Protein AF-A0A449ADE4-F1 (afdb_monomer)

Mean predicted aligned error: 15.27 Å

Sequence (296 aa):
MFRINEKELDLNNLWSNEKKHFRIWIILFIIFWSLITILAIVPSLHILANKTQWTEIYKEYEKGLPNPPTGTNYDRVWITSVFLSMLITALLPALTISFTLSSVKKSYKKNNFIHLSSGALFFSKFHGVLSLIGLILLLTTQSFTLNSEFNVVDLVVRICVLVLSTFQLLFIARNVTSIKRFFVLEKLRKDSAVFLEQINKNMQDGNFNNNPFGMMNQEVFKNKEQNSNQDYNDATKETKPTQKTQKDLAIEKILELPKEQLNRMAEKLNIFGFEQMTKEELANLIYNHTKKQEDQ

Organism: NCBI:txid29553

Secondary structure (DSSP, 8-state):
--S--GGGS-SS-GGGGIIIIIHHHHHHHHHHHHHHHHHHHHHHHHHHHTHHHHHHHHHHHHHTSSSPPTT--HHHHHHHHHHHHHHHHHHHHHHHHHHHHHHHHHHHHTT-GGGS-HHHHHHHHHHHHHHHHHHHHHHH-------SHHHHHHHHHHHHHHHHHHHIIIIIIHHHHHHHHHHHHHHHHHHHHHHHHHHHHHHHTT-GGG-TTTTTSTTTSTT----------------------HHHHHHHHHHTS-HHHHHHHHHHTT-TTGGGS-HHHHHHHHHHHHHTTT--

pLDDT: mean 80.71, std 19.67, range [25.14, 97.81]

Structure (mmCIF, N/CA/C/O backbone):
data_AF-A0A449ADE4-F1
#
_entry.id   AF-A0A449ADE4-F1
#
loop_
_atom_site.group_PDB
_atom_site.id
_atom_site.type_symbol
_atom_site.label_atom_id
_atom_site.label_alt_id
_atom_site.label_comp_id
_atom_site.label_asym_id
_atom_site.label_entity_id
_atom_site.label_seq_id
_atom_site.pdbx_PDB_ins_code
_atom_site.Cartn_x
_atom_site.Cartn_y
_atom_site.Cartn_z
_atom_site.occupancy
_atom_site.B_iso_or_equiv
_atom_site.auth_seq_id
_atom_site.auth_comp_id
_atom_site.auth_asym_id
_atom_site.auth_atom_id
_atom_site.pdbx_PDB_model_num
ATOM 1 N N . MET A 1 1 ? -12.775 -18.217 4.359 1.00 56.84 1 MET A N 1
ATOM 2 C CA . MET A 1 1 ? -11.535 -18.956 4.674 1.00 56.84 1 MET A CA 1
ATOM 3 C C . MET A 1 1 ? -10.347 -18.048 5.026 1.00 56.84 1 MET A C 1
ATOM 5 O O . MET A 1 1 ? -9.663 -18.378 5.974 1.00 56.84 1 MET A O 1
ATOM 9 N N . PHE A 1 2 ? -10.132 -16.882 4.387 1.00 72.12 2 PHE A N 1
ATOM 10 C CA . PHE A 1 2 ? -8.998 -15.974 4.705 1.00 72.12 2 PHE A CA 1
ATOM 11 C C . PHE A 1 2 ? -9.407 -14.613 5.301 1.00 72.12 2 PHE A C 1
ATOM 13 O O . PHE A 1 2 ? -8.972 -13.553 4.846 1.00 72.12 2 PHE A O 1
ATOM 20 N N . ARG A 1 3 ? -10.302 -14.615 6.290 1.00 83.25 3 ARG A N 1
ATOM 21 C CA . ARG A 1 3 ? -10.656 -13.407 7.048 1.00 83.25 3 ARG A CA 1
ATOM 22 C C . ARG A 1 3 ? -10.636 -13.717 8.530 1.00 83.25 3 ARG A C 1
ATOM 24 O O . ARG A 1 3 ? -10.974 -14.833 8.913 1.00 83.25 3 ARG A O 1
ATOM 31 N N . ILE A 1 4 ? -10.282 -12.722 9.333 1.00 87.81 4 ILE A N 1
ATOM 32 C CA . ILE A 1 4 ? -10.483 -12.775 10.781 1.00 87.81 4 ILE A CA 1
ATOM 33 C C . ILE A 1 4 ? -11.973 -13.029 11.045 1.00 87.81 4 ILE A C 1
ATOM 35 O O . ILE A 1 4 ? -12.824 -12.285 10.553 1.00 87.81 4 ILE A O 1
ATOM 39 N N . ASN A 1 5 ? -12.275 -14.104 11.772 1.00 86.06 5 ASN A N 1
ATOM 40 C CA . ASN A 1 5 ? -13.634 -14.447 12.161 1.00 86.06 5 ASN A CA 1
ATOM 41 C C . ASN A 1 5 ? -14.032 -13.612 13.381 1.00 86.06 5 ASN A C 1
ATOM 43 O O . ASN A 1 5 ? -13.547 -13.853 14.481 1.00 86.06 5 ASN A O 1
ATOM 47 N N . GLU A 1 6 ? -14.911 -12.630 13.185 1.00 85.19 6 GLU A N 1
ATOM 48 C CA . GLU A 1 6 ? -15.355 -11.723 14.253 1.00 85.19 6 GLU A CA 1
ATOM 49 C C . GLU A 1 6 ? -16.025 -12.461 15.418 1.00 85.19 6 GLU A C 1
ATOM 51 O O . GLU A 1 6 ? -15.908 -12.027 16.558 1.00 85.19 6 GLU A O 1
ATOM 56 N N . LYS A 1 7 ? -16.662 -13.609 15.150 1.00 85.69 7 LYS A N 1
ATOM 57 C CA . LYS A 1 7 ? -17.334 -14.423 16.175 1.00 85.69 7 LYS A CA 1
ATOM 58 C C . LYS A 1 7 ? -16.369 -15.089 17.158 1.00 85.69 7 LYS A C 1
ATOM 60 O O . LYS A 1 7 ? -16.796 -15.521 18.218 1.00 85.69 7 LYS A O 1
ATOM 65 N N . GLU A 1 8 ? -15.095 -15.203 16.795 1.00 86.81 8 GLU A N 1
ATOM 66 C CA . GLU A 1 8 ? -14.058 -15.807 17.639 1.00 86.81 8 GLU A CA 1
ATOM 67 C C . GLU A 1 8 ? -13.305 -14.769 18.483 1.00 86.81 8 GLU A C 1
ATOM 69 O O . GLU A 1 8 ? -12.419 -15.143 19.250 1.00 86.81 8 GLU A O 1
ATOM 74 N N . LEU A 1 9 ? -13.621 -13.477 18.334 1.00 90.25 9 LEU A N 1
ATOM 75 C CA . LEU A 1 9 ? -12.922 -12.401 19.026 1.00 90.25 9 LEU A CA 1
ATOM 76 C C . LEU A 1 9 ? -13.568 -12.090 20.375 1.00 90.25 9 LEU A C 1
ATOM 78 O O . LEU A 1 9 ? -14.774 -11.866 20.464 1.00 90.25 9 LEU A O 1
ATOM 82 N N . ASP A 1 10 ? -12.740 -11.949 21.408 1.00 88.69 10 ASP A N 1
ATOM 83 C CA . ASP A 1 10 ? -13.154 -11.264 22.633 1.00 88.69 10 ASP A CA 1
ATOM 84 C C . ASP A 1 10 ? -13.246 -9.753 22.364 1.00 88.69 10 ASP A C 1
ATOM 86 O O . ASP A 1 10 ? -12.232 -9.053 22.293 1.00 88.69 10 ASP A O 1
ATOM 90 N N . LEU A 1 11 ? -14.471 -9.254 22.186 1.00 85.12 11 LEU A N 1
ATOM 91 C CA . LEU A 1 11 ? -14.754 -7.843 21.908 1.00 85.12 11 LEU A CA 1
ATOM 92 C C . LEU A 1 11 ? -14.623 -6.937 23.142 1.00 85.12 11 LEU A C 1
ATOM 94 O O . LEU A 1 11 ? -14.523 -5.718 22.990 1.00 85.12 11 LEU A O 1
ATOM 98 N N . ASN A 1 12 ? -14.620 -7.505 24.352 1.00 83.69 12 ASN A N 1
ATOM 99 C CA . ASN A 1 12 ? -14.445 -6.744 25.590 1.00 83.69 12 ASN A CA 1
ATOM 100 C C . ASN A 1 12 ? -12.967 -6.463 25.866 1.00 83.69 12 ASN A C 1
ATOM 102 O O . ASN A 1 12 ? -12.630 -5.425 26.438 1.00 83.69 12 ASN A O 1
ATOM 106 N N . ASN A 1 13 ? -12.089 -7.360 25.417 1.00 88.50 13 ASN A N 1
ATOM 107 C CA . ASN A 1 13 ? -10.648 -7.185 25.476 1.00 88.50 13 ASN A CA 1
ATOM 108 C C . ASN A 1 13 ? -9.999 -7.532 24.132 1.00 88.50 13 ASN A C 1
ATOM 110 O O . ASN A 1 13 ? -9.403 -8.601 23.963 1.00 88.50 13 ASN A O 1
ATOM 114 N N . LEU A 1 14 ? -10.049 -6.592 23.181 1.00 92.50 14 LEU A N 1
ATOM 115 C CA . LEU A 1 14 ? -9.504 -6.813 21.839 1.00 92.50 14 LEU A CA 1
ATOM 116 C C . LEU A 1 14 ? -8.012 -7.169 21.843 1.00 92.50 14 LEU A C 1
ATOM 118 O O . LEU A 1 14 ? -7.576 -7.944 20.992 1.00 92.50 14 LEU A O 1
ATOM 122 N N . TRP A 1 15 ? -7.227 -6.648 22.791 1.00 95.06 15 TRP A N 1
ATOM 123 C CA . TRP A 1 15 ? -5.791 -6.930 22.862 1.00 95.06 15 TRP A CA 1
ATOM 124 C C . TRP A 1 15 ? -5.482 -8.401 23.166 1.00 95.06 15 TRP A C 1
ATOM 126 O O . TRP A 1 15 ? -4.488 -8.929 22.668 1.00 95.06 15 TRP A O 1
ATOM 136 N N . SER A 1 16 ? -6.348 -9.096 23.908 1.00 94.69 16 SER A N 1
ATOM 137 C CA . SER A 1 16 ? -6.175 -10.528 24.197 1.00 94.69 16 SER A CA 1
ATOM 138 C C . SER A 1 16 ? -6.107 -11.389 22.923 1.00 94.69 16 SER A C 1
ATOM 140 O O . SER A 1 16 ? -5.383 -12.385 22.875 1.00 94.69 16 SER A O 1
ATOM 142 N N . ASN A 1 17 ? -6.774 -10.947 21.850 1.00 94.62 17 ASN A N 1
ATOM 143 C CA . ASN A 1 17 ? -6.812 -11.628 20.555 1.00 94.62 17 ASN A CA 1
ATOM 144 C C . ASN A 1 17 ? -5.527 -11.443 19.726 1.00 94.62 17 ASN A C 1
ATOM 146 O O . ASN A 1 17 ? -5.385 -12.071 18.672 1.00 94.62 17 ASN A O 1
ATOM 150 N N . GLU A 1 18 ? -4.582 -10.601 20.167 1.00 94.62 18 GLU A N 1
ATOM 151 C CA . GLU A 1 18 ? -3.391 -10.221 19.399 1.00 94.62 18 GLU A CA 1
ATOM 152 C C . GLU A 1 18 ? -2.602 -1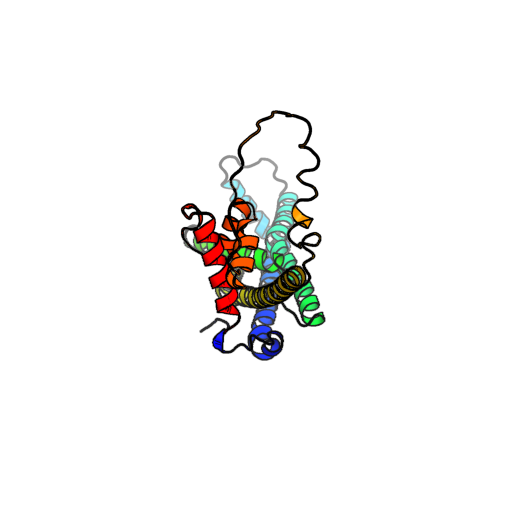1.436 18.907 1.00 94.62 18 GLU A C 1
ATOM 1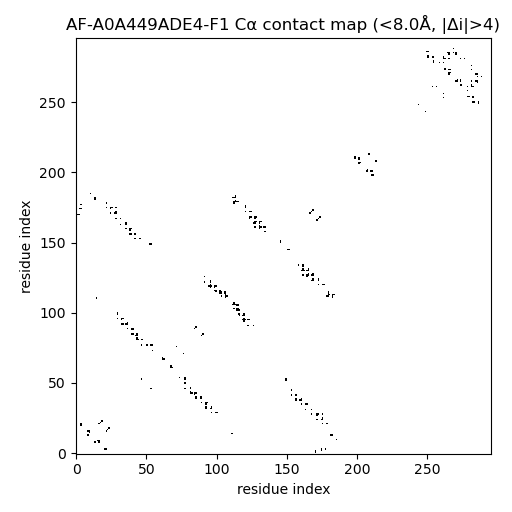54 O O . GLU A 1 18 ? -2.433 -11.610 17.699 1.00 94.62 18 GLU A O 1
ATOM 159 N N . LYS A 1 19 ? -2.176 -12.306 19.830 1.00 93.06 19 LYS A N 1
ATOM 160 C CA . LYS A 1 19 ? -1.312 -13.459 19.529 1.00 93.06 19 LYS A CA 1
ATOM 161 C C . LYS A 1 19 ? -1.962 -14.444 18.565 1.00 93.06 19 LYS A C 1
ATOM 163 O O . LYS A 1 19 ? -1.300 -14.935 17.655 1.00 93.06 19 LYS A O 1
ATOM 168 N N . LYS A 1 20 ? -3.241 -14.744 18.799 1.00 92.00 20 LYS A N 1
ATOM 169 C CA . LYS A 1 20 ? -3.961 -15.828 18.124 1.00 92.00 20 LYS A CA 1
ATOM 170 C C . LYS A 1 20 ? -4.526 -15.396 16.774 1.00 92.00 20 LYS A C 1
ATOM 172 O O . LYS A 1 20 ? -4.467 -16.167 15.823 1.00 92.00 20 LYS A O 1
ATOM 177 N N . HIS A 1 21 ? -5.041 -14.170 16.674 1.00 93.25 21 HIS A N 1
ATOM 178 C CA . HIS A 1 21 ? -5.803 -13.735 15.503 1.00 93.25 21 HIS A CA 1
ATOM 179 C C . HIS A 1 21 ? -5.146 -12.598 14.718 1.00 93.25 21 HIS A C 1
ATOM 181 O O . HIS A 1 21 ? -5.346 -12.527 13.507 1.00 93.25 21 HIS A O 1
ATOM 187 N N . PHE A 1 22 ? -4.371 -11.707 15.348 1.00 95.62 22 PHE A N 1
ATOM 188 C CA . PHE A 1 22 ? -3.905 -10.472 14.691 1.00 95.62 22 PHE A CA 1
ATOM 189 C C . PHE A 1 22 ? -2.441 -10.518 14.249 1.00 95.62 22 PHE A C 1
ATOM 191 O O . PHE A 1 22 ? -2.112 -10.047 13.158 1.00 95.62 22 PHE A O 1
ATOM 198 N N . ARG A 1 23 ? -1.563 -11.115 15.060 1.00 96.00 23 ARG A N 1
ATOM 199 C CA . ARG A 1 23 ? -0.107 -11.114 14.868 1.00 96.00 23 ARG A CA 1
ATOM 200 C C . ARG A 1 23 ? 0.317 -11.620 13.500 1.00 96.00 23 ARG A C 1
ATOM 202 O O . ARG A 1 23 ? 1.141 -10.987 12.845 1.00 96.00 23 ARG A O 1
ATOM 209 N N . ILE A 1 24 ? -0.262 -12.740 13.070 1.00 96.00 24 ILE A N 1
ATOM 210 C CA . ILE A 1 24 ? 0.090 -13.376 11.800 1.00 96.00 24 ILE A CA 1
ATOM 211 C C . ILE A 1 24 ? -0.120 -12.421 10.623 1.00 96.00 24 ILE A C 1
ATOM 213 O O . ILE A 1 24 ? 0.763 -12.282 9.786 1.00 96.00 24 ILE A O 1
ATOM 217 N N . TRP A 1 25 ? -1.226 -11.674 10.604 1.00 96.88 25 TRP A N 1
ATOM 218 C CA . TRP A 1 25 ? -1.517 -10.727 9.530 1.00 96.88 25 TRP A CA 1
ATOM 219 C C . TRP A 1 25 ? -0.563 -9.538 9.530 1.00 96.88 25 TRP A C 1
ATOM 221 O O . TRP A 1 25 ? -0.162 -9.086 8.463 1.00 96.88 25 TRP A O 1
ATOM 231 N N . ILE A 1 26 ? -0.166 -9.051 10.707 1.00 97.25 26 ILE A N 1
ATOM 232 C CA . ILE A 1 26 ? 0.796 -7.948 10.830 1.00 97.25 26 ILE A CA 1
ATOM 233 C C . ILE A 1 26 ? 2.190 -8.395 10.373 1.00 97.25 26 ILE A C 1
ATOM 235 O O . ILE A 1 26 ? 2.850 -7.670 9.630 1.00 97.25 26 ILE A O 1
ATOM 239 N N . ILE A 1 27 ? 2.626 -9.591 10.776 1.00 97.25 27 ILE A N 1
ATOM 240 C CA . ILE A 1 27 ? 3.915 -10.159 10.360 1.00 97.25 27 ILE A CA 1
ATOM 241 C C . ILE A 1 27 ? 3.927 -10.397 8.850 1.00 97.25 27 ILE A C 1
ATOM 243 O O . ILE A 1 27 ? 4.851 -9.947 8.178 1.00 97.25 27 ILE A O 1
ATOM 247 N N . LEU A 1 28 ? 2.886 -11.034 8.303 1.00 97.06 28 LEU A N 1
ATOM 248 C CA . LEU A 1 28 ? 2.758 -11.245 6.860 1.00 97.06 28 LEU A CA 1
ATOM 249 C C . LEU A 1 28 ? 2.766 -9.919 6.101 1.00 97.06 28 LEU A C 1
ATOM 251 O O . LEU A 1 28 ? 3.437 -9.808 5.081 1.00 97.06 28 LEU A O 1
ATOM 255 N N . PHE A 1 29 ? 2.099 -8.887 6.621 1.00 97.31 29 PHE A N 1
ATOM 256 C CA . PHE A 1 29 ? 2.115 -7.565 6.004 1.00 97.31 29 PHE A CA 1
ATOM 257 C C . PHE A 1 29 ? 3.532 -6.996 5.903 1.00 97.31 29 PHE A C 1
ATOM 259 O O . PHE A 1 29 ? 3.904 -6.512 4.837 1.00 97.31 29 PHE A O 1
ATOM 266 N N . ILE A 1 30 ? 4.336 -7.108 6.966 1.00 97.81 30 ILE A N 1
ATOM 267 C CA . ILE A 1 30 ? 5.739 -6.673 6.960 1.00 97.81 30 ILE A CA 1
ATOM 268 C C . ILE A 1 30 ? 6.565 -7.519 5.983 1.00 97.81 30 ILE A C 1
ATOM 270 O O . ILE A 1 30 ? 7.260 -6.950 5.150 1.00 97.81 30 ILE A O 1
ATOM 274 N N . ILE A 1 31 ? 6.462 -8.851 6.038 1.00 97.25 31 ILE A N 1
ATOM 275 C CA . ILE A 1 31 ? 7.236 -9.765 5.179 1.00 97.25 31 ILE A CA 1
ATOM 276 C C . ILE A 1 31 ? 6.962 -9.497 3.696 1.00 97.25 31 ILE A C 1
ATOM 278 O O . ILE A 1 31 ? 7.900 -9.351 2.915 1.00 97.25 31 ILE A O 1
ATOM 282 N N . PHE A 1 32 ? 5.691 -9.392 3.306 1.00 96.81 32 PHE A N 1
ATOM 283 C CA . PHE A 1 32 ? 5.324 -9.146 1.912 1.00 96.81 32 PHE A CA 1
ATOM 284 C C . PHE A 1 32 ? 5.796 -7.772 1.439 1.00 96.81 32 PHE A C 1
ATOM 286 O O . PHE A 1 32 ? 6.331 -7.669 0.339 1.00 96.81 32 PHE A O 1
ATOM 293 N N . TRP A 1 33 ? 5.675 -6.724 2.262 1.00 96.62 33 TRP A N 1
ATOM 294 C CA . TRP A 1 33 ? 6.205 -5.407 1.899 1.00 96.62 33 TRP A CA 1
ATOM 295 C C . TRP A 1 33 ? 7.731 -5.384 1.813 1.00 96.62 33 TRP A C 1
ATOM 297 O O . TRP A 1 33 ? 8.261 -4.723 0.921 1.00 96.62 33 TRP A O 1
ATOM 307 N N . SER A 1 34 ? 8.441 -6.130 2.664 1.00 96.44 34 SER A N 1
ATOM 308 C CA . SER A 1 34 ? 9.894 -6.305 2.540 1.00 96.44 34 SER A CA 1
ATOM 309 C C . SER A 1 34 ? 10.253 -6.961 1.212 1.00 96.44 34 SER A C 1
ATOM 311 O O . SER A 1 34 ? 11.109 -6.455 0.493 1.00 96.44 34 SER A O 1
ATOM 313 N N . LEU A 1 35 ? 9.566 -8.050 0.855 1.00 96.69 35 LEU A N 1
ATOM 314 C CA . LEU A 1 35 ? 9.812 -8.775 -0.390 1.00 96.69 35 LEU A CA 1
ATOM 315 C C . LEU A 1 35 ? 9.513 -7.911 -1.622 1.00 96.69 35 LEU A C 1
ATOM 317 O O . LEU A 1 35 ? 10.340 -7.836 -2.525 1.00 96.69 35 LEU A O 1
ATOM 321 N N . ILE A 1 36 ? 8.376 -7.206 -1.629 1.00 96.19 36 ILE A N 1
ATOM 322 C CA . ILE A 1 36 ? 8.014 -6.258 -2.693 1.00 96.19 36 ILE A CA 1
ATOM 323 C C . ILE A 1 36 ? 9.078 -5.164 -2.817 1.00 96.19 36 ILE A C 1
ATOM 325 O O . ILE A 1 36 ? 9.485 -4.841 -3.926 1.00 96.19 36 ILE A O 1
ATOM 329 N N . THR A 1 37 ? 9.565 -4.620 -1.698 1.00 95.12 37 THR A N 1
ATOM 330 C CA . THR A 1 37 ? 10.601 -3.574 -1.708 1.00 95.12 37 THR A CA 1
ATOM 331 C C . THR A 1 37 ? 11.912 -4.089 -2.300 1.00 95.12 37 THR A C 1
ATOM 333 O O . THR A 1 37 ? 12.502 -3.416 -3.139 1.00 95.12 37 THR A O 1
ATOM 336 N N . ILE A 1 38 ? 12.351 -5.289 -1.907 1.00 95.12 38 ILE A N 1
ATOM 337 C CA . ILE A 1 38 ? 13.570 -5.913 -2.444 1.00 95.12 38 ILE A CA 1
ATOM 338 C C . ILE A 1 38 ? 13.430 -6.129 -3.953 1.00 95.12 38 ILE A C 1
ATOM 340 O O . ILE A 1 38 ? 14.298 -5.711 -4.714 1.00 95.12 38 ILE A O 1
ATOM 344 N N . LEU A 1 39 ? 12.319 -6.723 -4.395 1.00 95.19 39 LEU A N 1
ATOM 345 C CA . LEU A 1 39 ? 12.070 -6.979 -5.814 1.00 95.19 39 LEU A CA 1
ATOM 346 C C . LEU A 1 39 ? 11.945 -5.687 -6.628 1.00 95.19 39 LEU A C 1
ATOM 348 O O . LEU A 1 39 ? 12.431 -5.633 -7.750 1.00 95.19 39 LEU A O 1
ATOM 352 N N . ALA A 1 40 ? 11.361 -4.629 -6.066 1.00 92.56 40 ALA A N 1
ATOM 353 C CA . ALA A 1 40 ? 11.220 -3.342 -6.743 1.00 92.56 40 ALA A CA 1
ATOM 354 C C . ALA A 1 40 ? 12.565 -2.655 -7.046 1.00 92.56 40 ALA A C 1
ATOM 356 O O . ALA A 1 40 ? 12.630 -1.822 -7.950 1.00 92.56 40 ALA A O 1
ATOM 357 N N . ILE A 1 41 ? 13.631 -2.996 -6.314 1.00 93.88 41 ILE A N 1
ATOM 358 C CA . ILE A 1 41 ? 14.984 -2.461 -6.530 1.00 93.88 41 ILE A CA 1
ATOM 359 C C . ILE A 1 41 ? 15.712 -3.208 -7.662 1.00 93.88 41 ILE A C 1
ATOM 361 O O . ILE A 1 41 ? 16.575 -2.625 -8.322 1.00 93.88 41 ILE A O 1
ATOM 365 N N . VAL A 1 42 ? 15.355 -4.471 -7.923 1.00 94.12 42 VAL A N 1
ATOM 366 C CA . VAL A 1 42 ? 16.046 -5.334 -8.898 1.00 94.12 42 VAL A CA 1
ATOM 367 C C . VAL A 1 42 ? 16.105 -4.727 -10.309 1.00 94.12 42 VAL A C 1
ATOM 369 O O . VAL A 1 42 ? 17.208 -4.708 -10.852 1.00 94.12 42 VAL A O 1
ATOM 372 N N . PRO A 1 43 ? 15.027 -4.164 -10.899 1.00 91.06 43 PRO A N 1
ATOM 373 C CA . PRO A 1 43 ? 15.087 -3.541 -12.227 1.00 91.06 43 PRO A CA 1
ATOM 374 C C . PRO A 1 43 ? 16.133 -2.430 -12.320 1.00 91.06 43 PRO A C 1
ATOM 376 O O . PRO A 1 43 ? 16.920 -2.372 -13.261 1.00 91.06 43 PRO A O 1
ATOM 379 N N . SER A 1 44 ? 16.203 -1.577 -11.298 1.00 92.75 44 SER A N 1
ATOM 380 C CA . SER A 1 44 ? 17.153 -0.466 -11.258 1.00 92.75 44 SER A CA 1
ATOM 381 C C . SER A 1 44 ? 18.595 -0.959 -11.150 1.00 92.75 44 SER A C 1
ATOM 383 O O . SER A 1 44 ? 19.469 -0.438 -11.840 1.00 92.75 44 SER A O 1
ATOM 385 N N . LEU A 1 45 ? 18.849 -1.994 -10.337 1.00 94.31 45 LEU A N 1
ATOM 386 C CA . LEU A 1 45 ? 20.166 -2.638 -10.266 1.00 94.31 45 LEU A CA 1
ATOM 387 C C . LEU A 1 45 ? 20.528 -3.344 -11.575 1.00 94.31 45 LEU A C 1
ATOM 389 O O . LEU A 1 45 ? 21.685 -3.315 -11.983 1.00 94.31 45 LEU A O 1
ATOM 393 N N . HIS A 1 46 ? 19.549 -3.941 -12.249 1.00 92.50 46 HIS A N 1
ATOM 394 C CA . HIS A 1 46 ? 19.744 -4.619 -13.523 1.00 92.50 46 HIS A CA 1
ATOM 395 C C . HIS A 1 46 ? 20.125 -3.637 -14.644 1.00 92.50 46 HIS A C 1
ATOM 397 O O . HIS A 1 46 ? 21.084 -3.893 -15.374 1.00 92.50 46 HIS A O 1
ATOM 403 N N . ILE A 1 47 ? 19.456 -2.478 -14.730 1.00 92.50 47 ILE A N 1
ATOM 404 C CA . ILE A 1 47 ? 19.819 -1.380 -15.648 1.00 92.50 47 ILE A CA 1
ATOM 405 C C . ILE A 1 47 ? 21.207 -0.818 -15.306 1.00 92.50 47 ILE A C 1
ATOM 407 O O . ILE A 1 47 ? 21.997 -0.515 -16.203 1.00 92.50 47 ILE A O 1
ATOM 411 N N . LEU A 1 48 ? 21.515 -0.675 -14.013 1.00 94.12 48 LEU A N 1
ATOM 412 C CA . LEU A 1 48 ? 22.808 -0.174 -13.546 1.00 94.12 48 LEU A CA 1
ATOM 413 C C . LEU A 1 48 ? 23.956 -1.126 -13.924 1.00 94.12 48 LEU A C 1
ATOM 415 O O . LEU A 1 48 ? 24.995 -0.670 -14.395 1.00 94.12 48 LEU A O 1
ATOM 419 N N . ALA A 1 49 ? 23.768 -2.436 -13.747 1.00 94.31 49 ALA A N 1
ATOM 420 C CA . ALA A 1 49 ? 24.782 -3.451 -14.030 1.00 94.31 49 ALA A CA 1
ATOM 421 C C . ALA A 1 49 ? 25.024 -3.660 -15.534 1.00 94.31 49 ALA A C 1
ATOM 423 O O . ALA A 1 49 ? 26.146 -3.943 -15.943 1.00 94.31 49 ALA A O 1
ATOM 424 N N . ASN A 1 50 ? 23.994 -3.484 -16.366 1.00 93.44 50 ASN A N 1
ATOM 425 C CA . ASN A 1 50 ? 24.031 -3.804 -17.796 1.00 93.44 50 ASN A CA 1
ATOM 426 C C . ASN A 1 50 ? 23.883 -2.554 -18.678 1.00 93.44 50 ASN A C 1
ATOM 428 O O . ASN A 1 50 ? 23.104 -2.529 -19.635 1.00 93.44 50 ASN A O 1
ATOM 432 N N . LYS A 1 51 ? 24.652 -1.502 -18.368 1.00 94.00 51 LYS A N 1
ATOM 433 C CA . LYS A 1 51 ? 24.610 -0.205 -19.066 1.00 94.00 51 LYS A CA 1
ATOM 434 C C . LYS A 1 51 ? 24.657 -0.329 -20.593 1.00 94.00 51 LYS A C 1
ATOM 436 O O . LYS A 1 51 ? 23.864 0.319 -21.276 1.00 94.00 51 LYS A O 1
ATOM 441 N N . THR A 1 52 ? 25.584 -1.125 -21.130 1.00 93.00 52 THR A N 1
ATOM 442 C CA . THR A 1 52 ? 25.795 -1.258 -22.583 1.00 93.00 52 THR A CA 1
ATOM 443 C C . THR A 1 52 ? 24.564 -1.835 -23.274 1.00 93.00 52 THR A C 1
ATOM 445 O O . THR A 1 52 ? 24.032 -1.202 -24.181 1.00 93.00 52 THR A O 1
ATOM 448 N N . GLN A 1 53 ? 24.056 -2.969 -22.780 1.00 91.00 53 GLN A N 1
ATOM 449 C CA . GLN A 1 53 ? 22.865 -3.629 -23.323 1.00 91.00 53 GLN A CA 1
ATOM 450 C C . GLN A 1 53 ? 21.634 -2.721 -23.235 1.00 91.00 53 GLN A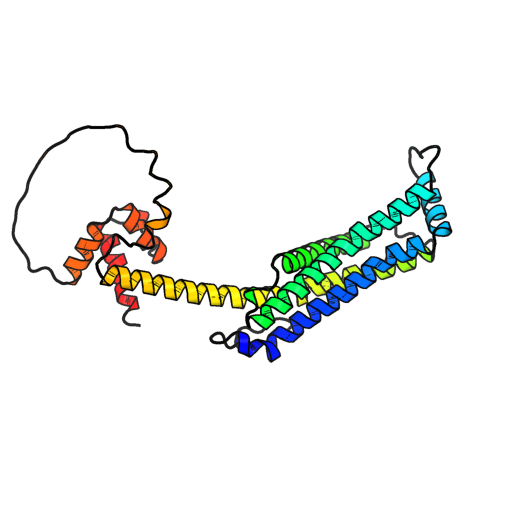 C 1
ATOM 452 O O . GLN A 1 53 ? 20.913 -2.551 -24.214 1.00 91.00 53 GLN A O 1
ATOM 457 N N . TRP A 1 54 ? 21.425 -2.072 -22.084 1.00 92.12 54 TRP A N 1
ATOM 458 C CA . TRP A 1 54 ? 20.324 -1.123 -21.922 1.00 92.12 54 TRP A CA 1
ATOM 459 C C . TRP A 1 54 ? 20.423 0.042 -22.918 1.00 92.12 54 TRP A C 1
ATOM 461 O O . TRP A 1 54 ? 19.427 0.438 -23.519 1.00 92.12 54 TRP A O 1
ATOM 471 N N . THR A 1 55 ? 21.632 0.570 -23.134 1.00 92.69 55 THR A N 1
ATOM 472 C CA . THR A 1 55 ? 21.871 1.674 -24.074 1.00 92.69 55 THR A CA 1
ATOM 473 C C . THR A 1 55 ? 21.607 1.257 -25.521 1.00 92.69 55 THR A C 1
ATOM 475 O O . THR A 1 55 ? 21.082 2.053 -26.296 1.00 92.69 55 THR A O 1
ATOM 478 N N . GLU A 1 56 ? 21.957 0.031 -25.906 1.00 91.06 56 GLU A N 1
ATOM 479 C CA . GLU A 1 56 ? 21.666 -0.517 -27.237 1.00 91.06 56 GLU A CA 1
ATOM 480 C C . GLU A 1 56 ? 20.163 -0.676 -27.472 1.00 91.06 56 GLU A C 1
ATOM 482 O O . GLU A 1 56 ? 19.662 -0.211 -28.495 1.00 91.06 56 GLU A O 1
ATOM 487 N N . ILE A 1 57 ? 19.436 -1.214 -26.488 1.00 88.00 57 ILE A N 1
ATOM 488 C CA . ILE A 1 57 ? 17.969 -1.313 -26.524 1.00 88.00 57 ILE A CA 1
ATOM 489 C C . ILE A 1 57 ? 17.342 0.079 -26.647 1.00 88.00 57 ILE A C 1
ATOM 491 O O . ILE A 1 57 ? 16.447 0.295 -27.463 1.00 88.00 57 ILE A O 1
ATOM 495 N N . TYR A 1 58 ? 17.828 1.051 -25.871 1.00 89.62 58 TYR A N 1
ATOM 496 C CA . TYR A 1 58 ? 17.321 2.420 -25.934 1.00 89.62 58 TYR A CA 1
ATOM 497 C C . TYR A 1 58 ? 17.588 3.073 -27.299 1.00 89.62 58 TYR A C 1
ATOM 499 O O . TYR A 1 58 ? 16.707 3.730 -27.847 1.00 89.62 58 TYR A O 1
ATOM 507 N N . LYS A 1 59 ? 18.770 2.852 -27.891 1.00 91.00 59 LYS A N 1
ATOM 508 C CA . LYS A 1 59 ? 19.102 3.316 -29.250 1.00 91.00 59 LYS A CA 1
ATOM 509 C C . LYS A 1 59 ? 18.185 2.707 -30.306 1.00 91.00 59 LYS A C 1
ATOM 511 O O . LYS A 1 59 ? 17.806 3.392 -31.251 1.00 91.00 59 LYS A O 1
ATOM 516 N N . GLU A 1 60 ? 17.867 1.423 -30.185 1.00 88.19 60 GLU A N 1
ATOM 517 C CA . GLU A 1 60 ? 16.943 0.748 -31.098 1.00 88.19 60 GLU A CA 1
ATOM 518 C C . GLU A 1 60 ? 15.528 1.319 -30.976 1.00 88.19 60 GLU A C 1
ATOM 520 O O . GLU A 1 60 ? 14.911 1.647 -31.989 1.00 88.19 60 GLU A O 1
ATOM 525 N N . TYR A 1 61 ? 15.059 1.541 -29.746 1.00 86.50 61 TYR A N 1
ATOM 526 C CA . TYR A 1 61 ? 13.795 2.225 -29.483 1.00 86.50 61 TYR A CA 1
ATOM 527 C C . TYR A 1 61 ? 13.765 3.639 -30.088 1.00 86.50 61 TYR A C 1
ATOM 529 O O . TYR A 1 61 ? 12.797 4.008 -30.750 1.00 86.50 61 TYR A O 1
ATOM 537 N N . GLU A 1 62 ? 14.837 4.418 -29.917 1.00 89.19 62 GLU A N 1
ATOM 538 C CA . GLU A 1 62 ? 14.950 5.787 -30.433 1.00 89.19 62 GLU A CA 1
ATOM 539 C C . GLU A 1 62 ? 14.859 5.844 -31.963 1.00 89.19 62 GLU A C 1
ATOM 541 O O . GLU A 1 62 ? 14.177 6.713 -32.502 1.00 89.19 62 GLU A O 1
ATOM 546 N N . LYS A 1 63 ? 15.466 4.878 -32.669 1.00 88.38 63 LYS A N 1
ATOM 547 C CA . LYS A 1 63 ? 15.362 4.751 -34.136 1.00 88.38 63 LYS A CA 1
ATOM 548 C C . LYS A 1 63 ? 13.932 4.505 -34.623 1.00 88.38 63 LYS A C 1
ATOM 550 O O . LYS A 1 63 ? 13.630 4.831 -35.766 1.00 88.38 63 LYS A O 1
ATOM 555 N N . GLY A 1 64 ? 13.075 3.920 -33.785 1.00 85.88 64 GLY A N 1
ATOM 556 C CA . GLY A 1 64 ? 11.668 3.666 -34.097 1.00 85.88 64 GLY A CA 1
ATOM 557 C C . GLY A 1 64 ? 10.749 4.876 -33.899 1.00 85.88 64 GLY A C 1
ATOM 558 O O . GLY A 1 64 ? 9.564 4.793 -34.221 1.00 85.88 64 GLY A O 1
ATOM 559 N N . LEU A 1 65 ? 11.254 5.993 -33.362 1.00 88.25 65 LEU A N 1
ATOM 560 C CA . LEU A 1 65 ? 10.449 7.190 -33.122 1.00 88.25 65 LEU A CA 1
ATOM 561 C C . LEU A 1 65 ? 10.189 7.962 -34.430 1.00 88.25 65 LEU A C 1
ATOM 563 O O . LEU A 1 65 ? 11.097 8.090 -35.247 1.00 88.25 65 LEU A O 1
ATOM 567 N N . PRO A 1 66 ? 8.997 8.571 -34.608 1.00 88.12 66 PRO A N 1
ATOM 568 C CA . PRO A 1 66 ? 8.686 9.371 -35.798 1.00 88.12 66 PRO A CA 1
ATOM 569 C C . PRO A 1 66 ? 9.647 10.547 -36.040 1.00 88.12 66 PRO A C 1
ATOM 571 O O . PRO A 1 66 ? 9.853 10.935 -37.181 1.00 88.12 66 PRO A O 1
ATOM 574 N N . ASN A 1 67 ? 10.227 11.105 -34.971 1.00 89.56 67 ASN A N 1
ATOM 575 C CA . ASN A 1 67 ? 11.213 12.187 -35.006 1.00 89.56 67 ASN A CA 1
ATOM 576 C C . ASN A 1 67 ? 12.327 11.883 -33.986 1.00 89.56 67 ASN A C 1
ATOM 578 O O . ASN A 1 67 ? 12.218 12.311 -32.831 1.00 89.56 67 ASN A O 1
ATOM 582 N N . PRO A 1 68 ? 13.357 11.103 -34.357 1.00 86.56 68 PRO A N 1
ATOM 583 C CA . PRO A 1 68 ? 14.417 10.730 -33.432 1.00 86.56 68 PRO A CA 1
ATOM 584 C C . PRO A 1 68 ? 15.247 11.967 -33.044 1.00 86.56 68 PRO A C 1
ATOM 586 O O . PRO A 1 68 ? 15.619 12.757 -33.918 1.00 86.56 68 PRO A O 1
ATOM 589 N N . PRO A 1 69 ? 15.545 12.171 -31.750 1.00 87.19 69 PRO A N 1
ATOM 590 C CA . PRO A 1 69 ? 16.375 13.283 -31.317 1.00 87.19 69 PRO A CA 1
ATOM 591 C C . PRO A 1 69 ? 17.798 13.186 -31.890 1.00 87.19 69 PRO A C 1
ATOM 593 O O . PRO A 1 69 ? 18.442 12.141 -31.885 1.00 87.19 69 PRO A O 1
ATOM 596 N N . THR A 1 70 ? 18.329 14.307 -32.378 1.00 83.00 70 THR A N 1
ATOM 597 C CA . THR A 1 70 ? 19.720 14.392 -32.840 1.00 83.00 70 THR A CA 1
ATOM 598 C C . THR A 1 70 ? 20.631 14.787 -31.678 1.00 83.00 70 THR A C 1
ATOM 600 O O . THR A 1 70 ? 20.447 15.852 -31.092 1.00 83.00 70 THR A O 1
ATOM 603 N N . GLY A 1 71 ? 21.636 13.965 -31.357 1.00 86.25 71 GLY A N 1
ATOM 604 C CA . GLY A 1 71 ? 22.639 14.285 -30.328 1.00 86.25 71 GLY A CA 1
ATOM 605 C C . GLY A 1 71 ? 22.303 13.804 -28.912 1.00 86.25 71 GLY A C 1
ATOM 606 O O . GLY A 1 71 ? 22.766 14.397 -27.937 1.00 86.25 71 GLY A O 1
ATOM 607 N N . THR A 1 72 ? 21.509 12.739 -28.780 1.00 91.25 72 THR A N 1
ATOM 608 C CA . THR A 1 72 ? 21.163 12.139 -27.485 1.00 91.25 72 THR A CA 1
ATOM 609 C C . THR A 1 72 ? 22.410 11.772 -26.678 1.00 91.25 72 THR A C 1
ATOM 611 O O . THR A 1 72 ? 23.245 10.968 -27.094 1.00 91.25 72 THR A O 1
ATOM 614 N N . ASN A 1 73 ? 22.532 12.348 -25.479 1.00 94.56 73 ASN A N 1
ATOM 615 C CA . ASN A 1 73 ? 23.554 11.957 -24.514 1.00 94.56 73 ASN A CA 1
ATOM 616 C C . ASN A 1 73 ? 23.084 10.704 -23.760 1.00 94.56 73 ASN A C 1
ATOM 618 O O . ASN A 1 73 ? 22.398 10.799 -22.740 1.00 94.56 73 ASN A O 1
ATOM 622 N N . TYR A 1 74 ? 23.455 9.533 -24.274 1.00 93.81 74 TYR A N 1
ATOM 623 C CA . TYR A 1 74 ? 23.026 8.241 -23.734 1.00 93.81 74 TYR A CA 1
ATOM 624 C C . TYR A 1 74 ? 23.456 7.997 -22.283 1.00 93.81 74 TYR A C 1
ATOM 626 O O . TYR A 1 74 ? 22.714 7.360 -21.540 1.00 93.81 74 TYR A O 1
ATOM 634 N N . ASP A 1 75 ? 24.590 8.549 -21.842 1.00 94.88 75 ASP A N 1
ATOM 635 C CA . ASP A 1 75 ? 25.026 8.435 -20.446 1.00 94.88 75 ASP A CA 1
ATOM 636 C C . ASP A 1 75 ? 24.067 9.162 -19.502 1.00 94.88 75 ASP A C 1
ATOM 638 O O . ASP A 1 75 ? 23.684 8.628 -18.456 1.00 94.88 75 ASP A O 1
ATOM 642 N N . ARG A 1 76 ? 23.630 10.366 -19.895 1.00 95.19 76 ARG A N 1
ATOM 643 C CA . ARG A 1 76 ? 22.641 11.143 -19.143 1.00 95.19 76 ARG A CA 1
ATOM 644 C C . ARG A 1 76 ? 21.281 10.454 -19.126 1.00 95.19 76 ARG A C 1
ATOM 646 O O . ARG A 1 76 ? 20.627 10.450 -18.084 1.00 95.19 76 ARG A O 1
ATOM 653 N N . VAL A 1 77 ? 20.840 9.895 -20.252 1.00 94.69 77 VAL A N 1
ATOM 654 C CA . VAL A 1 77 ? 19.566 9.161 -20.303 1.00 94.69 77 VAL A CA 1
ATOM 655 C C . VAL A 1 77 ? 19.643 7.938 -19.390 1.00 94.69 77 VAL A C 1
ATOM 657 O O . VAL A 1 77 ? 18.786 7.796 -18.526 1.00 94.69 77 VAL A O 1
ATOM 660 N N . TRP A 1 78 ? 20.704 7.132 -19.483 1.00 95.25 78 TRP A N 1
ATOM 661 C CA . TRP A 1 78 ? 20.892 5.944 -18.646 1.00 95.25 78 TRP A CA 1
ATOM 662 C C . TRP A 1 78 ? 20.850 6.258 -17.147 1.00 95.25 78 TRP A C 1
ATOM 664 O O . TRP A 1 78 ? 20.057 5.655 -16.422 1.00 95.25 78 TRP A O 1
ATOM 674 N N . ILE A 1 79 ? 21.633 7.236 -16.669 1.00 95.38 79 ILE A N 1
ATOM 675 C CA . ILE A 1 79 ? 21.638 7.574 -15.235 1.00 95.38 79 ILE A CA 1
ATOM 676 C C . ILE A 1 79 ? 20.276 8.111 -14.776 1.00 95.38 79 ILE A C 1
ATOM 678 O O . ILE A 1 79 ? 19.817 7.793 -13.679 1.00 95.38 79 ILE A O 1
ATOM 682 N N . THR A 1 80 ? 19.594 8.871 -15.639 1.00 94.19 80 THR A N 1
ATOM 683 C CA . THR A 1 80 ? 18.244 9.374 -15.363 1.00 94.19 80 THR A CA 1
ATOM 684 C C . THR A 1 80 ? 17.244 8.222 -15.295 1.00 94.19 80 THR A C 1
ATOM 686 O O . THR A 1 80 ? 16.413 8.200 -14.392 1.00 94.19 80 THR A O 1
ATOM 689 N N . SER A 1 81 ? 17.342 7.232 -16.182 1.00 92.94 81 SER A N 1
ATOM 690 C CA . SER A 1 81 ? 16.487 6.043 -16.179 1.00 92.94 81 SER A CA 1
ATOM 691 C C . SER A 1 81 ? 16.700 5.179 -14.938 1.00 92.94 81 SER A C 1
ATOM 693 O O . SER A 1 81 ? 15.714 4.768 -14.331 1.00 92.94 81 SER A O 1
ATOM 695 N N . VAL A 1 82 ? 17.946 4.964 -14.499 1.00 94.19 82 VAL A N 1
ATOM 696 C CA . VAL A 1 82 ? 18.237 4.266 -13.231 1.00 94.19 82 VAL A CA 1
ATOM 697 C C . VAL A 1 82 ? 17.613 5.014 -12.053 1.00 94.19 82 VAL A C 1
ATOM 699 O O . VAL A 1 82 ? 16.906 4.412 -11.241 1.00 94.19 82 VAL A O 1
ATOM 702 N N . PHE A 1 83 ? 17.838 6.328 -11.972 1.00 94.56 83 PHE A N 1
ATOM 703 C CA . PHE A 1 83 ? 17.327 7.156 -10.881 1.00 94.56 83 PHE A CA 1
ATOM 704 C C . PHE A 1 83 ? 15.795 7.182 -10.844 1.00 94.56 83 PHE A C 1
ATOM 706 O O . PHE A 1 83 ? 15.202 6.933 -9.795 1.00 94.56 83 PHE A O 1
ATOM 713 N N . LEU A 1 84 ? 15.146 7.439 -11.983 1.00 92.75 84 LEU A N 1
ATOM 714 C CA . LEU A 1 84 ? 13.687 7.478 -12.079 1.00 92.75 84 LEU A CA 1
ATOM 715 C C . LEU A 1 84 ? 13.069 6.110 -11.810 1.00 92.75 84 LEU A C 1
ATOM 717 O O . LEU A 1 84 ? 12.080 6.042 -11.086 1.00 92.75 84 LEU A O 1
ATOM 721 N N . SER A 1 85 ? 13.661 5.030 -12.329 1.00 89.62 85 SER A N 1
ATOM 722 C CA . SER A 1 85 ? 13.224 3.667 -12.023 1.00 89.62 85 SER A CA 1
ATOM 723 C C . SER A 1 85 ? 13.246 3.436 -10.515 1.00 89.62 85 SER A C 1
ATOM 725 O O . SER A 1 85 ? 12.220 3.107 -9.929 1.00 89.62 85 SER A O 1
ATOM 727 N N . MET A 1 86 ? 14.374 3.720 -9.854 1.00 90.75 86 MET A N 1
ATOM 728 C CA . MET A 1 86 ? 14.514 3.547 -8.406 1.00 90.75 86 MET A CA 1
ATOM 729 C C . MET A 1 86 ? 13.524 4.409 -7.614 1.00 90.75 86 MET A C 1
ATOM 731 O O . MET A 1 86 ? 12.914 3.928 -6.658 1.00 90.75 86 MET A O 1
ATOM 735 N N . LEU A 1 87 ? 13.326 5.663 -8.023 1.00 90.44 87 LEU A N 1
ATOM 736 C CA . LEU A 1 87 ? 12.385 6.571 -7.378 1.00 90.44 87 LEU A CA 1
ATOM 737 C C . LEU A 1 87 ? 10.939 6.081 -7.519 1.00 90.44 87 LEU A C 1
ATOM 739 O O . LEU A 1 87 ? 10.194 6.084 -6.543 1.00 90.44 87 LEU A O 1
ATOM 743 N N . ILE A 1 88 ? 10.532 5.646 -8.710 1.00 87.94 88 ILE A N 1
ATOM 744 C CA . ILE A 1 88 ? 9.149 5.247 -8.993 1.00 87.94 88 ILE A CA 1
ATOM 745 C C . ILE A 1 88 ? 8.824 3.898 -8.348 1.00 87.94 88 ILE A C 1
ATOM 747 O O . ILE A 1 88 ? 7.755 3.747 -7.751 1.00 87.94 88 ILE A O 1
ATOM 751 N N . THR A 1 89 ? 9.720 2.913 -8.448 1.00 86.94 89 THR A N 1
ATOM 752 C CA . THR A 1 89 ? 9.424 1.542 -8.013 1.00 86.94 89 THR A CA 1
ATOM 753 C C . THR A 1 89 ? 9.676 1.326 -6.525 1.00 86.94 89 THR A C 1
ATOM 755 O O . THR A 1 89 ? 8.883 0.639 -5.882 1.00 86.94 89 THR A O 1
ATOM 758 N N . ALA A 1 90 ? 10.732 1.910 -5.948 1.00 88.50 90 ALA A N 1
ATOM 759 C CA . ALA A 1 90 ? 11.157 1.588 -4.584 1.00 88.50 90 ALA A CA 1
ATOM 760 C C . ALA A 1 90 ? 10.628 2.560 -3.519 1.00 88.50 90 ALA A C 1
ATOM 762 O O . ALA A 1 90 ? 10.457 2.156 -2.366 1.00 88.50 90 ALA A O 1
ATOM 763 N N . LEU A 1 91 ? 10.322 3.815 -3.873 1.00 91.25 91 LEU A N 1
ATOM 764 C CA . LEU A 1 91 ? 9.922 4.832 -2.891 1.00 91.25 91 LEU A CA 1
ATOM 765 C C . LEU A 1 91 ? 8.628 4.459 -2.160 1.00 91.25 91 LEU A C 1
ATOM 767 O O . LEU A 1 91 ? 8.572 4.506 -0.932 1.00 91.25 91 LEU A O 1
ATOM 771 N N . LEU A 1 92 ? 7.582 4.077 -2.897 1.00 93.50 92 LEU A N 1
ATOM 772 C CA . LEU A 1 92 ? 6.277 3.786 -2.301 1.00 93.50 92 LEU A CA 1
ATOM 773 C C . LEU A 1 92 ? 6.310 2.538 -1.389 1.00 93.50 92 LEU A C 1
ATOM 775 O O . LEU A 1 92 ? 5.810 2.633 -0.259 1.00 93.50 92 LEU A O 1
ATOM 779 N N . PRO A 1 93 ? 6.922 1.401 -1.787 1.00 93.81 93 PRO A N 1
ATOM 780 C CA . PRO A 1 93 ? 7.157 0.279 -0.877 1.00 93.81 93 PRO A CA 1
ATOM 781 C C . PRO A 1 93 ? 7.988 0.651 0.358 1.00 93.81 93 PRO A C 1
ATOM 783 O O . PRO A 1 93 ? 7.590 0.323 1.480 1.00 93.81 93 PRO A O 1
ATOM 786 N N . ALA A 1 94 ? 9.073 1.414 0.183 1.00 92.62 94 ALA A N 1
ATOM 787 C CA . ALA A 1 94 ? 9.939 1.845 1.282 1.00 92.62 94 ALA A CA 1
ATOM 788 C C . ALA A 1 94 ? 9.210 2.755 2.292 1.00 92.62 94 ALA A C 1
ATOM 790 O O . ALA A 1 94 ? 9.338 2.593 3.510 1.00 92.62 94 ALA A O 1
ATOM 791 N N . LEU A 1 95 ? 8.379 3.684 1.815 1.00 94.56 95 LEU A N 1
ATOM 792 C CA . LEU A 1 95 ? 7.534 4.512 2.680 1.00 94.56 95 LEU A CA 1
ATOM 793 C C . LEU A 1 95 ? 6.492 3.665 3.417 1.00 94.56 95 LEU A C 1
ATOM 795 O O . LEU A 1 95 ? 6.285 3.833 4.622 1.00 94.56 95 LEU A O 1
ATOM 799 N N . THR A 1 96 ? 5.870 2.718 2.713 1.00 96.62 96 THR A N 1
ATOM 800 C CA . THR A 1 96 ? 4.850 1.833 3.287 1.00 96.62 96 THR A CA 1
ATOM 801 C C . THR A 1 96 ? 5.429 0.987 4.418 1.00 96.62 96 THR A C 1
ATOM 803 O O . THR A 1 96 ? 4.828 0.918 5.498 1.00 96.62 96 THR A O 1
ATOM 806 N N . ILE A 1 97 ? 6.618 0.405 4.233 1.00 96.12 97 ILE A N 1
ATOM 807 C CA . ILE A 1 97 ? 7.262 -0.400 5.275 1.00 96.12 97 ILE A CA 1
ATOM 808 C C . ILE A 1 97 ? 7.731 0.461 6.451 1.00 96.12 97 ILE A C 1
ATOM 810 O O . IL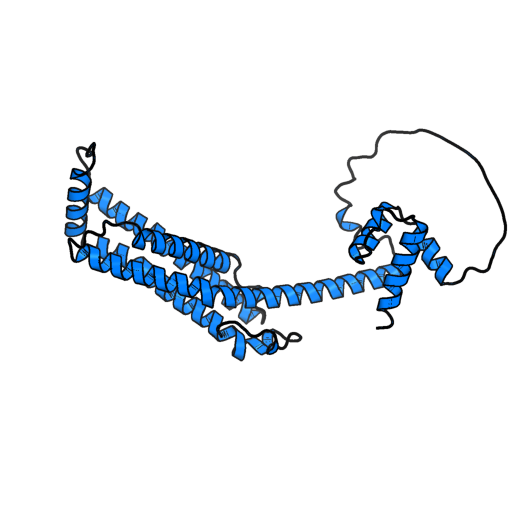E A 1 97 ? 7.465 0.110 7.601 1.00 96.12 97 ILE A O 1
ATOM 814 N N . SER A 1 98 ? 8.322 1.632 6.194 1.00 96.00 98 SER A N 1
ATOM 815 C CA . SER A 1 98 ? 8.773 2.559 7.242 1.00 96.00 98 SER A CA 1
ATOM 816 C C . SER A 1 98 ? 7.621 3.002 8.153 1.00 96.00 98 SER A C 1
ATOM 818 O O . SER A 1 98 ? 7.699 2.923 9.389 1.00 96.00 98 SER A O 1
ATOM 820 N N . PHE A 1 99 ? 6.490 3.384 7.553 1.00 97.38 99 PHE A N 1
ATOM 821 C CA . PHE A 1 99 ? 5.287 3.764 8.293 1.00 97.38 99 PHE A CA 1
ATOM 822 C C . PHE A 1 99 ? 4.685 2.583 9.048 1.00 97.38 99 PHE A C 1
ATOM 824 O O . PHE A 1 99 ? 4.236 2.743 10.187 1.00 97.38 99 PHE A O 1
ATOM 831 N N . THR A 1 100 ? 4.703 1.394 8.447 1.00 97.56 100 THR A N 1
ATOM 832 C CA . THR A 1 100 ? 4.244 0.166 9.100 1.00 97.56 100 THR A CA 1
ATOM 833 C C . THR A 1 100 ? 5.062 -0.119 10.346 1.00 97.56 100 THR A C 1
ATOM 835 O O . THR A 1 100 ? 4.483 -0.169 11.428 1.00 97.56 100 THR A O 1
ATOM 838 N N . LEU A 1 101 ? 6.387 -0.223 10.232 1.00 97.69 101 LEU A N 1
ATOM 839 C CA . LEU A 1 101 ? 7.279 -0.544 11.349 1.00 97.69 101 LEU A CA 1
ATOM 840 C C . LEU A 1 101 ? 7.123 0.453 12.502 1.00 97.69 101 LEU A C 1
ATOM 842 O O . LEU A 1 101 ? 6.940 0.054 13.655 1.00 97.69 101 LEU A O 1
ATOM 846 N N . SER A 1 102 ? 7.092 1.748 12.183 1.00 97.31 102 SER A N 1
ATOM 847 C CA . SER A 1 102 ? 6.886 2.813 13.171 1.00 97.31 102 SER A CA 1
ATOM 848 C C . SER A 1 102 ? 5.540 2.676 13.893 1.00 97.31 102 SER A C 1
ATOM 850 O O . SER A 1 102 ? 5.453 2.786 15.120 1.00 97.31 102 SER A O 1
ATOM 852 N N . SER A 1 103 ? 4.475 2.387 13.144 1.00 97.38 103 SER A N 1
ATOM 853 C CA . SER A 1 103 ? 3.118 2.259 13.681 1.00 97.38 103 SER A CA 1
ATOM 854 C C . SER A 1 103 ? 2.892 0.975 14.479 1.00 97.38 103 SER A C 1
ATOM 856 O O . SER A 1 103 ? 2.211 0.992 15.507 1.00 97.38 103 SER A O 1
ATOM 858 N N . VAL A 1 104 ? 3.518 -0.125 14.062 1.00 97.75 104 VAL A N 1
ATOM 859 C CA . VAL A 1 104 ? 3.489 -1.413 14.754 1.00 97.75 104 VAL A CA 1
ATOM 860 C C . VAL A 1 104 ? 4.213 -1.286 16.089 1.00 97.75 104 VAL A C 1
ATOM 862 O O . VAL A 1 104 ? 3.626 -1.607 17.122 1.00 97.75 104 VAL A O 1
ATOM 865 N N . LYS A 1 105 ? 5.418 -0.698 16.110 1.00 97.69 105 LYS A N 1
ATOM 866 C CA . LYS A 1 105 ? 6.153 -0.413 17.354 1.00 97.69 105 LYS A CA 1
ATOM 867 C C . LYS A 1 105 ? 5.306 0.398 18.338 1.00 97.69 105 LYS A C 1
ATOM 869 O O . LYS A 1 105 ? 5.225 0.058 19.518 1.00 97.69 105 LYS A O 1
ATOM 874 N N . LYS A 1 106 ? 4.631 1.448 17.855 1.00 97.50 106 LYS A N 1
ATOM 875 C CA . LYS A 1 106 ? 3.730 2.270 18.679 1.00 97.50 106 LYS A CA 1
ATOM 876 C C . LYS A 1 106 ? 2.521 1.482 19.192 1.00 97.50 106 LYS A C 1
ATOM 878 O O . LYS A 1 106 ? 2.122 1.687 20.335 1.00 97.50 106 LYS A O 1
ATOM 883 N N . SER A 1 107 ? 1.960 0.598 18.371 1.00 97.38 107 SER A N 1
ATOM 884 C CA . SER A 1 107 ? 0.792 -0.214 18.725 1.00 97.38 107 SER A CA 1
ATOM 885 C C . SER A 1 107 ? 1.110 -1.234 19.816 1.00 97.38 107 SER A C 1
ATOM 887 O O . SER A 1 107 ? 0.371 -1.316 20.791 1.00 97.38 107 SER A O 1
ATOM 889 N N . TYR A 1 108 ? 2.249 -1.931 19.716 1.00 96.94 108 TYR A N 1
ATOM 890 C CA . TYR A 1 108 ? 2.708 -2.852 20.762 1.00 96.94 108 TYR A CA 1
ATOM 891 C C . TYR A 1 108 ? 3.097 -2.126 22.050 1.00 96.94 108 TYR A C 1
ATOM 893 O O . TYR A 1 108 ? 2.734 -2.578 23.127 1.00 96.94 108 TYR A O 1
ATOM 901 N N . LYS A 1 109 ? 3.747 -0.954 21.970 1.00 97.12 109 LYS A N 1
ATOM 902 C CA . LYS A 1 109 ? 4.060 -0.155 23.171 1.00 97.12 109 LYS A CA 1
ATOM 903 C C . LYS A 1 109 ? 2.802 0.254 23.950 1.00 97.12 109 LYS A C 1
ATOM 905 O O . LYS A 1 109 ? 2.864 0.431 25.160 1.00 97.12 109 LYS A O 1
ATOM 910 N N . LYS A 1 110 ? 1.682 0.452 23.253 1.00 96.12 110 LYS A N 1
ATOM 911 C CA . LYS A 1 110 ? 0.415 0.916 23.833 1.00 96.12 110 LYS A CA 1
ATOM 912 C C . LYS A 1 110 ? -0.642 -0.181 23.976 1.00 96.12 110 LYS A C 1
ATOM 914 O O . LYS A 1 110 ? -1.767 0.144 24.338 1.00 96.12 110 LYS A O 1
ATOM 919 N N . ASN A 1 111 ? -0.304 -1.435 23.667 1.00 95.94 111 ASN A N 1
ATOM 920 C CA . ASN A 1 111 ? -1.238 -2.562 23.639 1.00 95.94 111 ASN A CA 1
ATOM 921 C C . ASN A 1 111 ? -2.549 -2.250 22.885 1.00 95.94 111 ASN A C 1
ATOM 923 O O . ASN A 1 111 ? -3.642 -2.593 23.330 1.00 95.94 111 ASN A O 1
ATOM 927 N N . ASN A 1 112 ? -2.455 -1.530 21.759 1.00 95.00 112 ASN A N 1
ATOM 928 C CA . ASN A 1 112 ? -3.623 -1.090 20.997 1.00 95.00 112 ASN A CA 1
ATOM 929 C C . ASN A 1 112 ? -3.282 -0.843 19.516 1.00 95.00 112 ASN A C 1
ATOM 931 O O . ASN A 1 112 ? -2.425 -0.013 19.195 1.00 95.00 112 ASN A O 1
ATOM 935 N N . PHE A 1 113 ? -3.995 -1.511 18.602 1.00 97.06 113 PHE A N 1
ATOM 936 C CA . PHE A 1 113 ? -3.774 -1.399 17.153 1.00 97.06 113 PHE A CA 1
ATOM 937 C C . PHE A 1 113 ? -4.463 -0.206 16.473 1.00 97.06 113 PHE A C 1
ATOM 939 O O . PHE A 1 113 ? -4.329 -0.031 15.260 1.00 97.06 113 PHE A O 1
ATOM 946 N N . ILE A 1 114 ? -5.109 0.697 17.219 1.00 95.75 114 ILE A N 1
ATOM 947 C CA . ILE A 1 114 ? -5.586 1.983 16.680 1.00 95.75 114 ILE A CA 1
ATOM 948 C C . ILE A 1 114 ? -4.445 2.809 16.065 1.00 95.75 114 ILE A C 1
ATOM 950 O O . ILE A 1 114 ? -4.653 3.622 15.161 1.00 95.75 114 ILE A O 1
ATOM 954 N N . HIS A 1 115 ? -3.220 2.584 16.546 1.00 96.50 115 HIS A N 1
ATOM 955 C CA . HIS A 1 115 ? -2.022 3.298 16.130 1.00 96.50 115 HIS A CA 1
ATOM 956 C C . HIS A 1 115 ? -1.371 2.766 14.856 1.00 96.50 115 HIS A C 1
ATOM 958 O O . HIS A 1 115 ? -0.413 3.393 14.406 1.00 96.50 115 HIS A O 1
ATOM 964 N N . LEU A 1 116 ? -1.885 1.687 14.253 1.00 96.88 116 LEU A N 1
ATOM 965 C CA . LEU A 1 116 ? -1.469 1.249 12.919 1.00 96.88 116 LEU A CA 1
ATOM 966 C C . LEU A 1 116 ? -1.609 2.408 11.919 1.00 96.88 116 LEU A C 1
ATOM 968 O O . LEU A 1 116 ? -2.587 3.157 11.958 1.00 96.88 116 LEU A O 1
ATOM 972 N N . SER A 1 117 ? -0.636 2.598 11.029 1.00 97.00 117 SER A N 1
ATOM 973 C CA . SER A 1 117 ? -0.601 3.781 10.159 1.00 97.00 117 SER A CA 1
ATOM 974 C C . SER A 1 117 ? -1.718 3.735 9.114 1.00 97.00 117 SER A C 1
ATOM 976 O O . SER A 1 117 ? -1.755 2.834 8.279 1.00 97.00 117 SER A O 1
ATOM 978 N N . SER A 1 118 ? -2.613 4.735 9.115 1.00 95.12 118 SER A N 1
ATOM 979 C CA . SER A 1 118 ? -3.593 4.891 8.024 1.00 95.12 118 SER A CA 1
ATOM 980 C C . SER A 1 118 ? -2.898 5.125 6.685 1.00 95.12 118 SER A C 1
ATOM 982 O O . SER A 1 118 ? -3.359 4.605 5.677 1.00 95.12 118 SER A O 1
ATOM 984 N N . GLY A 1 119 ? -1.780 5.860 6.686 1.00 94.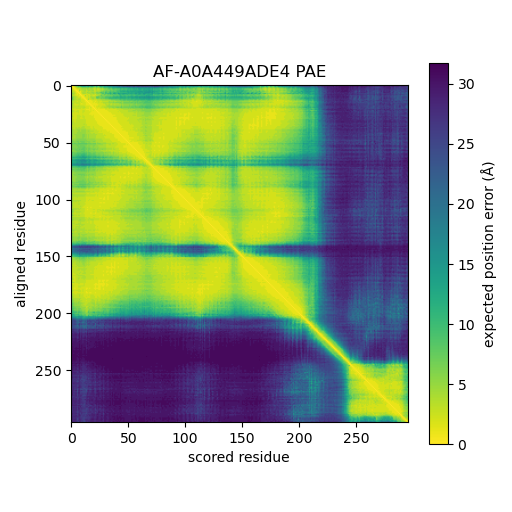88 119 GLY A N 1
ATOM 985 C CA . GLY A 1 119 ? -0.989 6.120 5.486 1.00 94.88 119 GLY A CA 1
ATOM 986 C C . GLY A 1 119 ? -0.414 4.835 4.895 1.00 94.88 119 GLY A C 1
ATOM 987 O O . GLY A 1 119 ? -0.592 4.589 3.711 1.00 94.88 119 GLY A O 1
ATOM 988 N N . ALA A 1 120 ? 0.172 3.959 5.720 1.00 96.44 120 ALA A N 1
ATOM 989 C CA . ALA A 1 120 ? 0.680 2.668 5.245 1.00 96.44 120 ALA A CA 1
ATOM 990 C C . ALA A 1 120 ? -0.437 1.784 4.665 1.00 96.44 120 ALA A C 1
ATOM 992 O O . ALA A 1 120 ? -0.267 1.166 3.617 1.00 96.44 120 ALA A O 1
ATOM 993 N N . LEU A 1 121 ? -1.606 1.754 5.315 1.00 96.56 121 LEU A N 1
ATOM 994 C CA . LEU A 1 121 ? -2.764 1.009 4.815 1.00 96.56 121 LEU A CA 1
ATOM 995 C C . LEU A 1 121 ? -3.316 1.595 3.510 1.00 96.56 121 LEU A C 1
ATOM 997 O O . LEU A 1 121 ? -3.724 0.839 2.630 1.00 96.56 121 LEU A O 1
ATOM 1001 N N . PHE A 1 122 ? -3.331 2.923 3.380 1.00 95.81 122 PHE A N 1
ATOM 1002 C CA . PHE A 1 122 ? -3.736 3.611 2.159 1.00 95.81 122 PHE A CA 1
ATOM 1003 C C . PHE A 1 122 ? -2.762 3.325 1.016 1.00 95.81 122 PHE A C 1
ATOM 1005 O O . PHE A 1 122 ? -3.188 2.803 -0.010 1.00 95.81 122 PHE A O 1
ATOM 1012 N N . PHE A 1 123 ? -1.463 3.569 1.215 1.00 95.75 123 PHE A N 1
ATOM 1013 C CA . PHE A 1 123 ? -0.430 3.290 0.216 1.00 95.75 123 PHE A CA 1
ATOM 1014 C C . PHE A 1 123 ? -0.421 1.827 -0.195 1.00 95.75 123 PHE A C 1
ATOM 1016 O O . PHE A 1 123 ? -0.298 1.530 -1.378 1.00 95.75 123 PHE A O 1
ATOM 1023 N N . SER A 1 124 ? -0.651 0.915 0.750 1.00 96.19 124 SER A N 1
ATOM 1024 C CA . SER A 1 124 ? -0.718 -0.500 0.423 1.00 96.19 124 SER A CA 1
ATOM 1025 C C . SER A 1 124 ? -1.884 -0.850 -0.492 1.00 96.19 124 SER A C 1
ATOM 1027 O O . SER A 1 124 ? -1.713 -1.663 -1.398 1.00 96.19 124 SER A O 1
ATOM 1029 N N . LYS A 1 125 ? -3.060 -0.255 -0.275 1.00 95.25 125 LYS A N 1
ATOM 1030 C CA . LYS A 1 125 ? -4.218 -0.466 -1.153 1.00 95.25 125 LYS A CA 1
ATOM 1031 C C . LYS A 1 125 ? -4.031 0.221 -2.495 1.00 95.25 125 LYS A C 1
ATOM 1033 O O . LYS A 1 125 ? -4.314 -0.382 -3.520 1.00 95.25 125 LYS A O 1
ATOM 1038 N N . PHE A 1 126 ? -3.532 1.453 -2.477 1.00 95.69 126 PHE A N 1
ATOM 1039 C CA . PHE A 1 126 ? -3.251 2.232 -3.674 1.00 95.69 126 PHE A CA 1
ATOM 1040 C C . PHE A 1 126 ? -2.260 1.503 -4.585 1.00 95.69 126 PHE A C 1
ATOM 1042 O O . PHE A 1 126 ? -2.563 1.266 -5.750 1.00 95.69 126 PHE A O 1
ATOM 1049 N N . HIS A 1 127 ? -1.133 1.044 -4.034 1.00 94.50 127 HIS A N 1
ATOM 1050 C CA . HIS A 1 127 ? -0.164 0.235 -4.766 1.00 94.50 127 HIS A CA 1
ATOM 1051 C C . HIS A 1 127 ? -0.791 -1.053 -5.303 1.00 94.50 127 HIS A C 1
ATOM 1053 O O . HIS A 1 127 ? -0.622 -1.360 -6.474 1.00 94.50 127 HIS A O 1
ATOM 1059 N N . GLY A 1 128 ? -1.568 -1.769 -4.485 1.00 94.75 128 GLY A N 1
ATOM 1060 C CA . GLY A 1 128 ? -2.256 -2.980 -4.924 1.00 94.75 128 GLY A CA 1
ATOM 1061 C C . GLY A 1 128 ? -3.212 -2.752 -6.100 1.00 94.75 128 GLY A C 1
ATOM 1062 O O . GLY A 1 128 ? -3.249 -3.561 -7.022 1.00 94.75 128 GLY A O 1
ATOM 1063 N N . VAL A 1 129 ? -3.968 -1.649 -6.098 1.00 95.62 129 VAL A N 1
ATOM 1064 C CA . VAL A 1 129 ? -4.855 -1.279 -7.215 1.00 95.62 129 VAL A CA 1
ATOM 1065 C C . VAL A 1 129 ? -4.042 -0.937 -8.463 1.00 95.62 129 VAL A C 1
ATOM 1067 O O . VAL A 1 129 ? -4.371 -1.422 -9.544 1.00 95.62 129 VAL A O 1
ATOM 1070 N N . LEU A 1 130 ? -2.953 -0.172 -8.327 1.00 93.25 130 LEU A N 1
ATOM 1071 C CA . LEU A 1 130 ? -2.038 0.098 -9.441 1.00 93.25 130 LEU A CA 1
ATOM 1072 C C . LEU A 1 130 ? -1.434 -1.191 -10.007 1.00 93.25 130 LEU A C 1
ATOM 1074 O O . LEU A 1 130 ? -1.332 -1.334 -11.222 1.00 93.25 130 LEU A O 1
ATOM 1078 N N . SER A 1 131 ? -1.076 -2.149 -9.150 1.00 92.75 131 SER A N 1
ATOM 1079 C CA . SER A 1 131 ? -0.598 -3.464 -9.578 1.00 92.75 131 SER A CA 1
ATOM 1080 C C . SER A 1 131 ? -1.680 -4.264 -10.301 1.00 92.75 131 SER A C 1
ATOM 1082 O O . SER A 1 131 ? -1.386 -4.905 -11.302 1.00 92.75 131 SER A O 1
ATOM 1084 N N . LEU A 1 132 ? -2.939 -4.195 -9.868 1.00 92.38 132 LEU A N 1
ATOM 1085 C CA . LEU A 1 132 ? -4.035 -4.858 -10.576 1.00 92.38 132 LEU A CA 1
ATOM 1086 C C . LEU A 1 132 ? -4.223 -4.278 -11.988 1.00 92.38 132 LEU A C 1
ATOM 1088 O O . LEU A 1 132 ? -4.325 -5.032 -12.952 1.00 92.38 132 LEU A O 1
ATOM 1092 N N . ILE A 1 133 ? -4.200 -2.946 -12.119 1.00 91.50 133 ILE A N 1
ATOM 1093 C CA . ILE A 1 133 ? -4.243 -2.260 -13.421 1.00 91.50 133 ILE A CA 1
ATOM 1094 C C . ILE A 1 133 ? -3.032 -2.662 -14.268 1.00 91.50 133 ILE A C 1
ATOM 1096 O O . ILE A 1 133 ? -3.186 -3.012 -15.434 1.00 91.50 133 ILE A O 1
ATOM 1100 N N . GLY A 1 134 ? -1.835 -2.668 -13.679 1.00 89.12 134 GLY A N 1
ATOM 1101 C CA . GLY A 1 134 ? -0.603 -3.072 -14.353 1.00 89.12 134 GLY A CA 1
ATOM 1102 C C . GLY A 1 134 ? -0.648 -4.509 -14.872 1.00 89.12 134 GLY A C 1
ATOM 1103 O O . GLY A 1 134 ? -0.162 -4.767 -15.968 1.00 89.12 134 GLY A O 1
ATOM 1104 N N . LEU A 1 135 ? -1.273 -5.425 -14.128 1.00 87.94 135 LEU A N 1
ATOM 1105 C CA . LEU A 1 135 ? -1.472 -6.813 -14.539 1.00 87.94 135 LEU A CA 1
ATOM 1106 C C . LEU A 1 135 ? -2.465 -6.926 -15.702 1.00 87.94 135 LEU A C 1
ATOM 1108 O O . LEU A 1 135 ? -2.199 -7.659 -16.646 1.00 87.94 135 LEU A O 1
ATOM 1112 N N . ILE A 1 136 ? -3.565 -6.168 -15.682 1.00 87.50 136 ILE A N 1
ATOM 1113 C CA . ILE A 1 136 ? -4.505 -6.115 -16.814 1.00 87.50 136 ILE A CA 1
ATOM 1114 C C . ILE A 1 136 ? -3.797 -5.576 -18.059 1.00 87.50 136 ILE A C 1
ATOM 1116 O O . ILE A 1 136 ? -3.863 -6.200 -19.114 1.00 87.50 136 ILE A O 1
ATOM 1120 N N . LEU A 1 137 ? -3.065 -4.465 -17.930 1.00 87.62 137 LEU A N 1
ATOM 1121 C CA . LEU A 1 137 ? -2.315 -3.882 -19.041 1.00 87.62 137 LEU A CA 1
ATOM 1122 C C . LEU A 1 137 ? -1.315 -4.885 -19.620 1.00 87.62 137 LEU A C 1
ATOM 1124 O O . LEU A 1 137 ? -1.321 -5.087 -20.830 1.00 87.62 137 LEU A O 1
ATOM 1128 N N . LEU A 1 138 ? -0.556 -5.577 -18.760 1.00 84.25 138 LEU A N 1
ATOM 1129 C CA . LEU A 1 138 ? 0.378 -6.638 -19.152 1.00 84.25 138 LEU A CA 1
ATOM 1130 C C . LEU A 1 138 ? -0.301 -7.730 -19.998 1.00 84.25 138 LEU A C 1
ATOM 1132 O O . LEU A 1 138 ? 0.280 -8.205 -20.963 1.00 84.25 138 LEU A O 1
ATOM 1136 N N . LEU A 1 139 ? -1.527 -8.126 -19.654 1.00 81.44 139 LEU A N 1
ATOM 1137 C CA . LEU A 1 139 ? -2.267 -9.157 -20.389 1.00 81.44 139 LEU A CA 1
ATOM 1138 C C . LEU A 1 139 ? -2.876 -8.644 -21.705 1.00 81.44 139 LEU A C 1
ATOM 1140 O O . LEU A 1 139 ? -3.096 -9.430 -22.621 1.00 81.44 139 LEU A O 1
ATOM 1144 N N . THR A 1 140 ? -3.175 -7.346 -21.796 1.00 81.44 140 THR A N 1
ATOM 1145 C CA . THR A 1 140 ? -3.844 -6.740 -22.965 1.00 81.44 140 THR A CA 1
ATOM 1146 C C . THR A 1 140 ? -2.891 -6.197 -24.026 1.00 81.44 140 THR A C 1
ATOM 1148 O O . THR A 1 140 ? -3.257 -6.131 -25.198 1.00 81.44 140 THR A O 1
ATOM 1151 N N . THR A 1 141 ? -1.673 -5.800 -23.656 1.00 74.38 141 THR A N 1
ATOM 1152 C CA . THR A 1 141 ? -0.693 -5.289 -24.618 1.00 74.38 141 THR A CA 1
ATOM 1153 C C . THR A 1 141 ? -0.002 -6.457 -25.319 1.00 74.38 141 THR A C 1
ATOM 1155 O O . THR A 1 141 ? 0.836 -7.132 -24.729 1.00 74.38 141 THR A O 1
ATOM 1158 N N . GLN A 1 142 ? -0.344 -6.680 -26.591 1.00 52.25 142 GLN A N 1
ATOM 1159 C CA . GLN A 1 142 ? 0.112 -7.800 -27.434 1.00 52.25 142 GLN A CA 1
ATOM 1160 C C . GLN A 1 142 ? 1.610 -7.779 -27.812 1.00 52.25 142 GLN A C 1
ATOM 1162 O O . GLN A 1 142 ? 2.073 -8.644 -28.549 1.00 52.25 142 GLN A O 1
ATOM 1167 N N . SER A 1 143 ? 2.382 -6.810 -27.327 1.00 54.31 143 SER A N 1
ATOM 1168 C CA . SER A 1 143 ? 3.754 -6.540 -27.761 1.00 54.31 143 SER A CA 1
ATOM 1169 C C . SER A 1 143 ? 4.759 -6.710 -26.620 1.00 54.31 143 SER A C 1
ATOM 1171 O O . SER A 1 143 ? 5.390 -5.746 -26.191 1.00 54.31 143 SER A O 1
ATOM 1173 N N . PHE A 1 144 ? 4.920 -7.939 -26.125 1.00 55.78 144 PHE A N 1
ATOM 1174 C CA . PHE A 1 144 ? 6.132 -8.321 -25.395 1.00 55.78 144 PHE A CA 1
ATOM 1175 C C . PHE A 1 144 ? 7.090 -8.971 -26.379 1.00 55.78 144 PHE A C 1
ATOM 1177 O O . PHE A 1 144 ? 7.061 -10.178 -26.602 1.00 55.78 144 PHE A O 1
ATOM 1184 N N . THR A 1 145 ? 7.934 -8.158 -27.002 1.00 55.44 145 THR A N 1
ATOM 1185 C CA . THR A 1 145 ? 9.071 -8.678 -27.750 1.00 55.44 145 THR A CA 1
ATOM 1186 C C . THR A 1 145 ? 10.100 -9.203 -26.747 1.00 55.44 145 THR A C 1
ATOM 1188 O O . THR A 1 145 ? 10.882 -8.454 -26.158 1.00 55.44 145 THR A O 1
ATOM 1191 N N . LEU A 1 146 ? 10.093 -10.523 -26.532 1.00 61.50 146 LEU A N 1
ATOM 1192 C CA . LEU A 1 146 ? 11.125 -11.266 -25.794 1.00 61.50 146 LEU A CA 1
ATOM 1193 C C . LEU A 1 146 ? 12.422 -11.350 -26.619 1.00 61.50 146 LEU A C 1
ATOM 1195 O O . LEU A 1 146 ? 12.986 -12.420 -26.813 1.00 61.50 146 LEU A O 1
ATOM 1199 N N . ASN A 1 147 ? 12.873 -10.218 -27.156 1.00 58.28 147 ASN A N 1
ATOM 1200 C CA . ASN A 1 147 ? 13.981 -10.177 -28.107 1.00 58.28 147 ASN A CA 1
ATOM 1201 C C . ASN A 1 147 ? 15.354 -10.200 -27.413 1.00 58.28 147 ASN A C 1
ATOM 1203 O O . ASN A 1 147 ? 16.373 -10.265 -28.091 1.00 58.28 147 ASN A O 1
ATOM 1207 N N . SER A 1 148 ? 15.403 -10.158 -26.076 1.00 69.19 148 SER A N 1
ATOM 1208 C CA . SER A 1 148 ? 16.647 -10.234 -25.310 1.00 69.19 148 SER A CA 1
ATOM 1209 C C . SER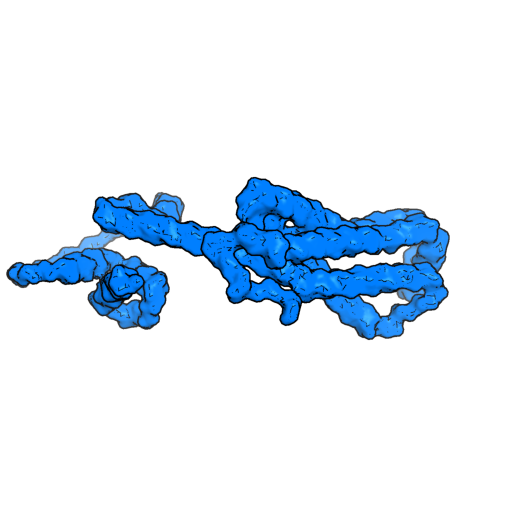 A 1 148 ? 16.435 -10.842 -23.921 1.00 69.19 148 SER A C 1
ATOM 1211 O O . SER A 1 148 ? 15.402 -10.628 -23.281 1.00 69.19 148 SER A O 1
ATOM 1213 N N . GLU A 1 149 ? 17.449 -11.557 -23.420 1.00 73.69 149 GLU A N 1
ATOM 1214 C CA . GLU A 1 149 ? 17.504 -12.037 -22.028 1.00 73.69 149 GLU A CA 1
ATOM 1215 C C . GLU A 1 149 ? 17.335 -10.883 -21.025 1.00 73.69 149 GLU A C 1
ATOM 1217 O O . GLU A 1 149 ? 16.718 -11.049 -19.971 1.00 73.69 149 GLU A O 1
ATOM 1222 N N . PHE A 1 150 ? 17.796 -9.683 -21.402 1.00 75.50 150 PHE A N 1
ATOM 1223 C CA . PHE A 1 150 ? 17.641 -8.456 -20.627 1.00 75.50 150 PHE A CA 1
ATOM 1224 C C . PHE A 1 150 ? 16.163 -8.149 -20.310 1.00 75.50 150 PHE A C 1
ATOM 1226 O O . PHE A 1 150 ? 15.826 -7.818 -19.171 1.00 75.50 150 PHE A O 1
ATOM 1233 N N . ASN A 1 151 ? 15.262 -8.318 -21.282 1.00 80.62 151 ASN A N 1
ATOM 1234 C CA . ASN A 1 151 ? 13.829 -8.069 -21.095 1.00 80.62 151 ASN A CA 1
ATOM 1235 C C . ASN A 1 151 ? 13.138 -9.172 -20.275 1.00 80.62 151 ASN A C 1
ATOM 1237 O O . ASN A 1 151 ? 12.142 -8.904 -19.602 1.00 80.62 151 ASN A O 1
ATOM 1241 N N . VAL A 1 152 ? 13.657 -10.405 -20.303 1.00 85.75 152 VAL A N 1
ATOM 1242 C CA . VAL A 1 152 ? 13.075 -11.547 -19.575 1.00 85.75 152 VAL A CA 1
ATOM 1243 C C . VAL A 1 152 ? 13.188 -11.344 -18.065 1.00 85.75 152 VAL A C 1
ATOM 1245 O O . VAL A 1 152 ? 12.207 -11.544 -17.348 1.00 85.75 152 VAL A O 1
ATOM 1248 N N . VAL A 1 153 ? 14.357 -10.918 -17.573 1.00 87.62 153 VAL A N 1
ATOM 1249 C CA . VAL A 1 153 ? 14.586 -10.704 -16.133 1.00 87.62 153 VAL A CA 1
ATOM 1250 C C . VAL A 1 153 ? 13.641 -9.636 -15.582 1.00 87.62 153 VAL A C 1
ATOM 1252 O O . VAL A 1 153 ? 12.971 -9.873 -14.574 1.00 87.62 153 VAL A O 1
ATOM 1255 N N . ASP A 1 154 ? 13.540 -8.489 -16.259 1.00 85.94 154 ASP A N 1
ATOM 1256 C CA . ASP A 1 154 ? 12.650 -7.401 -15.840 1.00 85.94 154 ASP A CA 1
ATOM 1257 C C . ASP A 1 154 ? 11.179 -7.839 -15.849 1.00 85.94 154 ASP A C 1
ATOM 1259 O O . ASP A 1 154 ? 10.448 -7.612 -14.882 1.00 85.94 154 ASP A O 1
ATOM 1263 N N . LEU A 1 155 ? 10.760 -8.567 -16.891 1.00 88.12 155 LEU A N 1
ATOM 1264 C CA . LEU A 1 155 ? 9.403 -9.095 -17.000 1.00 88.12 155 LEU A CA 1
ATOM 1265 C C . LEU A 1 155 ? 9.062 -10.052 -15.851 1.00 88.12 155 LEU A C 1
ATOM 1267 O O . LEU A 1 155 ? 8.000 -9.917 -15.239 1.00 88.12 155 LEU A O 1
ATOM 1271 N N . VAL A 1 156 ? 9.950 -10.996 -15.529 1.00 91.19 156 VAL A N 1
ATOM 1272 C CA . VAL A 1 156 ? 9.737 -11.960 -14.437 1.00 91.19 156 VAL A CA 1
ATOM 1273 C C . VAL A 1 156 ? 9.622 -11.236 -13.099 1.00 91.19 156 VAL A C 1
ATOM 1275 O O . VAL A 1 156 ? 8.681 -11.484 -12.342 1.00 91.19 156 VAL A O 1
ATOM 1278 N N . VAL A 1 157 ? 10.530 -10.298 -12.814 1.00 92.62 157 VAL A N 1
ATOM 1279 C CA . VAL A 1 157 ? 10.482 -9.498 -11.581 1.00 92.62 157 VAL A CA 1
ATOM 1280 C C . VAL A 1 157 ? 9.185 -8.696 -11.510 1.00 92.62 157 VAL A C 1
ATOM 1282 O O . VAL A 1 157 ? 8.522 -8.686 -10.469 1.00 92.62 157 VAL A O 1
ATOM 1285 N N . ARG A 1 158 ? 8.776 -8.075 -12.620 1.00 90.31 158 ARG A N 1
ATOM 1286 C CA . ARG A 1 158 ? 7.531 -7.312 -12.711 1.00 90.31 158 ARG A CA 1
ATOM 1287 C C . ARG A 1 158 ? 6.319 -8.189 -12.424 1.00 90.31 158 ARG A C 1
ATOM 1289 O O . ARG A 1 158 ? 5.495 -7.806 -11.599 1.00 90.31 158 ARG A O 1
ATOM 1296 N N . ILE A 1 159 ? 6.224 -9.372 -13.029 1.00 92.19 159 ILE A N 1
ATOM 1297 C CA . ILE A 1 159 ? 5.141 -10.334 -12.766 1.00 92.19 159 ILE A CA 1
ATOM 1298 C C . ILE A 1 159 ? 5.118 -10.724 -11.285 1.00 92.19 159 ILE A C 1
ATOM 1300 O O . ILE A 1 159 ? 4.059 -10.664 -10.659 1.00 92.19 159 ILE A O 1
ATOM 1304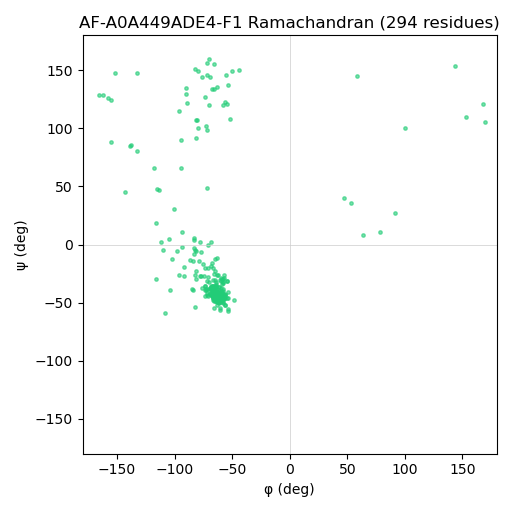 N N . CYS A 1 160 ? 6.271 -11.053 -10.698 1.00 95.00 160 CYS A N 1
ATOM 1305 C CA . CYS A 1 160 ? 6.375 -11.393 -9.279 1.00 95.00 160 CYS A CA 1
ATOM 1306 C C . CYS A 1 160 ? 5.858 -10.262 -8.380 1.00 95.00 160 CYS A C 1
ATOM 1308 O O . CYS A 1 160 ? 5.047 -10.513 -7.487 1.00 95.00 160 CYS A O 1
ATOM 1310 N N . VAL A 1 161 ? 6.264 -9.014 -8.634 1.00 94.56 161 VAL A N 1
ATOM 1311 C CA . VAL A 1 161 ? 5.772 -7.845 -7.886 1.00 94.56 161 VAL A CA 1
ATOM 1312 C C . VAL A 1 161 ? 4.262 -7.682 -8.057 1.00 94.56 161 VAL A C 1
ATOM 1314 O O . VAL A 1 161 ? 3.561 -7.510 -7.064 1.00 94.56 161 VAL A O 1
ATOM 1317 N N . LEU A 1 162 ? 3.734 -7.785 -9.280 1.00 93.56 162 LEU A N 1
ATOM 1318 C CA . LEU A 1 162 ? 2.296 -7.643 -9.538 1.00 93.56 162 LEU A CA 1
ATOM 1319 C C . LEU A 1 162 ? 1.473 -8.714 -8.807 1.00 93.56 162 LEU A C 1
ATOM 1321 O O . LEU A 1 162 ? 0.456 -8.390 -8.186 1.00 93.56 162 LEU A O 1
ATOM 1325 N N . VAL A 1 163 ? 1.921 -9.972 -8.826 1.00 93.50 163 VAL A N 1
ATOM 1326 C CA . VAL A 1 163 ? 1.259 -11.086 -8.129 1.00 93.50 163 VAL A CA 1
ATOM 1327 C C . VAL A 1 163 ? 1.310 -10.889 -6.615 1.00 93.50 163 VAL A C 1
ATOM 1329 O O . VAL A 1 163 ? 0.272 -10.971 -5.953 1.00 93.50 163 VAL A O 1
ATOM 1332 N N . LEU A 1 164 ? 2.482 -10.568 -6.059 1.00 95.75 164 LEU A N 1
ATOM 1333 C CA . LEU A 1 164 ? 2.645 -10.322 -4.623 1.00 95.75 164 LEU A CA 1
ATOM 1334 C C . LEU A 1 164 ? 1.799 -9.140 -4.151 1.00 95.75 164 LEU A C 1
ATOM 1336 O O . LEU A 1 164 ? 1.112 -9.253 -3.137 1.00 95.75 164 LEU A O 1
ATOM 1340 N N . SER A 1 165 ? 1.787 -8.032 -4.893 1.00 95.31 165 SER A N 1
ATOM 1341 C CA . SER A 1 165 ? 0.988 -6.848 -4.566 1.00 95.31 165 SER A CA 1
ATOM 1342 C C . SER A 1 165 ? -0.514 -7.113 -4.666 1.00 95.31 165 SER A C 1
ATOM 1344 O O . SER A 1 165 ? -1.282 -6.630 -3.830 1.00 95.31 165 SER A O 1
ATOM 1346 N N . THR A 1 166 ? -0.947 -7.936 -5.625 1.00 92.94 166 THR A N 1
ATOM 1347 C CA . THR A 1 166 ? -2.352 -8.359 -5.745 1.00 92.94 166 THR A CA 1
ATOM 1348 C C . THR A 1 166 ? -2.762 -9.245 -4.569 1.00 92.94 166 THR A C 1
ATOM 1350 O O . THR A 1 166 ? -3.800 -9.015 -3.943 1.00 92.94 166 THR A O 1
ATOM 1353 N N . PHE A 1 167 ? -1.928 -10.220 -4.202 1.00 94.38 167 PHE A N 1
ATOM 1354 C CA . PHE A 1 167 ? -2.167 -11.063 -3.031 1.00 94.38 167 PHE A CA 1
ATOM 1355 C C . PHE A 1 167 ? -2.206 -10.232 -1.738 1.00 94.38 167 PHE A C 1
ATOM 1357 O O . PHE A 1 167 ? -3.126 -10.362 -0.923 1.00 94.38 167 PHE A O 1
ATOM 1364 N N . GLN A 1 168 ? -1.255 -9.309 -1.585 1.00 94.94 168 GLN A N 1
ATOM 1365 C CA . GLN A 1 168 ? -1.190 -8.376 -0.465 1.00 94.94 168 GLN A CA 1
ATOM 1366 C C . GLN A 1 168 ? -2.475 -7.544 -0.360 1.00 94.94 168 GLN A C 1
ATOM 1368 O O . GLN A 1 168 ? -3.030 -7.426 0.733 1.00 94.94 168 GLN A O 1
ATOM 1373 N N . LEU A 1 169 ? -2.987 -7.008 -1.474 1.00 95.12 169 LEU A N 1
ATOM 1374 C CA . LEU A 1 169 ? -4.226 -6.226 -1.519 1.00 95.12 169 LEU A CA 1
ATOM 1375 C C . LEU A 1 169 ? -5.444 -7.036 -1.058 1.00 95.12 169 LEU A C 1
ATOM 1377 O O . LEU A 1 169 ? -6.188 -6.594 -0.176 1.00 95.12 169 LEU A O 1
ATOM 1381 N N . LEU A 1 170 ? -5.665 -8.197 -1.679 1.00 92.69 170 LEU A N 1
ATOM 1382 C CA . LEU A 1 170 ? -6.905 -8.961 -1.529 1.00 92.69 170 LEU A CA 1
ATOM 1383 C C . LEU A 1 170 ? -7.007 -9.653 -0.167 1.00 92.69 170 LEU A C 1
ATOM 1385 O O . LEU A 1 170 ? -8.101 -9.726 0.406 1.00 92.69 170 LEU A O 1
ATOM 1389 N N . PHE A 1 171 ? -5.877 -10.124 0.364 1.00 94.25 171 PHE A N 1
ATOM 1390 C CA . PHE A 1 171 ? -5.845 -10.955 1.564 1.00 94.25 171 PHE A CA 1
ATOM 1391 C C . PHE A 1 171 ? -5.277 -10.209 2.772 1.00 94.25 171 PHE A C 1
ATOM 1393 O O . PHE A 1 171 ? -5.962 -10.049 3.782 1.00 94.25 171 PHE A O 1
ATOM 1400 N N . ILE A 1 172 ? -4.043 -9.718 2.698 1.00 96.12 172 ILE A N 1
ATOM 1401 C CA . ILE A 1 172 ? -3.315 -9.274 3.894 1.00 96.12 172 ILE A CA 1
ATOM 1402 C C . ILE A 1 172 ? -3.722 -7.851 4.302 1.00 96.12 172 ILE A C 1
ATOM 1404 O O . ILE A 1 172 ? -4.176 -7.635 5.427 1.00 96.12 172 ILE A O 1
ATOM 1408 N N . ALA A 1 173 ? -3.641 -6.877 3.392 1.00 95.81 173 ALA A N 1
ATOM 1409 C CA . ALA A 1 173 ? -3.968 -5.472 3.652 1.00 95.81 173 ALA A CA 1
ATOM 1410 C C . ALA A 1 173 ? -5.414 -5.296 4.135 1.00 95.81 173 ALA A C 1
ATOM 1412 O O . ALA A 1 173 ? -5.705 -4.448 4.988 1.00 95.81 173 ALA A O 1
ATOM 1413 N N . ARG A 1 174 ? -6.324 -6.134 3.626 1.00 94.00 174 ARG A N 1
ATOM 1414 C CA . ARG A 1 174 ? -7.709 -6.203 4.087 1.00 94.00 174 ARG A CA 1
ATOM 1415 C C . ARG A 1 174 ? -7.798 -6.609 5.557 1.00 94.00 174 ARG A C 1
ATOM 1417 O O . ARG A 1 174 ? -8.448 -5.904 6.324 1.00 94.00 174 ARG A O 1
ATOM 1424 N N . ASN A 1 175 ? -7.131 -7.693 5.956 1.00 96.06 175 ASN A N 1
ATOM 1425 C CA . ASN A 1 175 ? -7.147 -8.160 7.343 1.00 96.06 175 ASN A CA 1
ATOM 1426 C C . ASN A 1 175 ? -6.484 -7.151 8.294 1.00 96.06 175 ASN A C 1
ATOM 1428 O O . ASN A 1 175 ? -7.065 -6.836 9.328 1.00 96.06 175 ASN A O 1
ATOM 1432 N N . VAL A 1 176 ? -5.349 -6.546 7.925 1.00 97.00 176 VAL A N 1
ATOM 1433 C CA . VAL A 1 176 ? -4.710 -5.505 8.760 1.00 97.00 176 VAL A CA 1
ATOM 1434 C C . VAL A 1 176 ? -5.585 -4.252 8.884 1.00 97.00 176 VAL A C 1
ATOM 1436 O O . VAL A 1 176 ? -5.671 -3.658 9.961 1.00 97.00 176 VAL A O 1
ATOM 1439 N N . THR A 1 177 ? -6.311 -3.879 7.824 1.00 96.44 177 THR A N 1
ATOM 1440 C CA . THR A 1 177 ? -7.323 -2.811 7.910 1.00 96.44 177 THR A CA 1
ATOM 1441 C C . THR A 1 177 ? -8.421 -3.174 8.910 1.00 96.44 177 THR A C 1
ATOM 1443 O O . THR A 1 177 ? -8.786 -2.334 9.732 1.00 96.44 177 THR A O 1
ATOM 1446 N N . SER A 1 178 ? -8.945 -4.402 8.855 1.00 94.94 178 SER A N 1
ATOM 1447 C CA . SER A 1 178 ? -9.975 -4.865 9.790 1.00 94.94 178 SER A CA 1
ATOM 1448 C C . SER A 1 178 ? -9.486 -4.833 11.235 1.00 94.94 178 SER A C 1
ATOM 1450 O O . SER A 1 178 ? -10.201 -4.317 12.086 1.00 94.94 178 SER A O 1
ATOM 1452 N N . ILE A 1 179 ? -8.247 -5.272 11.498 1.00 96.50 179 ILE A N 1
ATOM 1453 C CA . ILE A 1 179 ? -7.628 -5.182 12.832 1.00 96.50 179 ILE A CA 1
ATOM 1454 C C . ILE A 1 179 ? -7.696 -3.743 13.337 1.00 96.50 179 ILE A C 1
ATOM 1456 O O . ILE A 1 179 ? -8.273 -3.493 14.389 1.00 96.50 179 ILE A O 1
ATOM 1460 N N . LYS A 1 180 ? -7.181 -2.774 12.569 1.00 96.56 180 LYS A N 1
ATOM 1461 C CA . LYS A 1 180 ? -7.249 -1.361 12.969 1.00 96.56 180 LYS A CA 1
ATOM 1462 C C . LYS A 1 180 ? -8.692 -0.912 13.218 1.00 96.56 180 LYS A C 1
ATOM 1464 O O . LYS A 1 180 ? -8.955 -0.220 14.200 1.00 96.56 180 LYS A O 1
ATOM 1469 N N . ARG A 1 181 ? -9.621 -1.296 12.338 1.00 94.81 181 ARG A N 1
ATOM 1470 C CA . ARG A 1 181 ? -11.037 -0.926 12.436 1.00 94.81 181 ARG A CA 1
ATOM 1471 C C . ARG A 1 181 ? -11.664 -1.416 13.741 1.00 94.81 181 ARG A C 1
ATOM 1473 O O . ARG A 1 181 ? -12.371 -0.630 14.358 1.00 94.81 181 ARG A O 1
ATOM 1480 N N . PHE A 1 182 ? -11.379 -2.639 14.189 1.00 94.62 182 PHE A N 1
ATOM 1481 C CA . PHE A 1 182 ? -11.911 -3.149 15.458 1.00 94.62 182 PHE A CA 1
ATOM 1482 C C . PHE A 1 182 ? -11.503 -2.268 16.643 1.00 94.62 182 PHE A C 1
ATOM 1484 O O . PHE A 1 182 ? -12.362 -1.853 17.412 1.00 94.62 182 PHE A O 1
ATOM 1491 N N . PHE A 1 183 ? -10.228 -1.882 16.734 1.00 95.31 183 PHE A N 1
ATOM 1492 C CA . PHE A 1 183 ? -9.750 -1.014 17.819 1.00 95.31 183 PHE A CA 1
ATOM 1493 C C . PHE A 1 183 ? -10.269 0.427 17.717 1.00 95.31 183 PHE A C 1
ATOM 1495 O O . PHE A 1 183 ? -10.497 1.074 18.737 1.00 95.31 183 PHE A O 1
ATOM 1502 N N . VAL A 1 184 ? -10.477 0.946 16.501 1.00 94.50 184 VAL A N 1
ATOM 1503 C CA . VAL A 1 184 ? -11.137 2.249 16.304 1.00 94.50 184 VAL A CA 1
ATOM 1504 C C . VAL A 1 184 ? -12.585 2.195 16.794 1.00 94.50 184 VAL A C 1
ATOM 1506 O O . VAL A 1 184 ? -13.010 3.102 17.503 1.00 94.50 184 VAL A O 1
ATOM 1509 N N . LEU A 1 185 ? -13.325 1.139 16.448 1.00 92.00 185 LEU A N 1
ATOM 1510 C CA . LEU A 1 185 ? -14.717 0.959 16.864 1.00 92.00 185 LEU A CA 1
ATOM 1511 C C . LEU A 1 185 ? -14.842 0.744 18.375 1.00 92.00 185 LEU A C 1
ATOM 1513 O O . LEU A 1 185 ? -15.731 1.320 18.993 1.00 92.00 185 LEU A O 1
ATOM 1517 N N . GLU A 1 186 ? -13.937 -0.025 18.984 1.00 91.88 186 GLU A N 1
ATOM 1518 C CA . GLU A 1 186 ? -13.894 -0.195 20.440 1.00 91.88 186 GLU A CA 1
ATOM 1519 C C . GLU A 1 186 ? -13.669 1.146 21.143 1.00 91.88 186 GLU A C 1
ATOM 1521 O O . GLU A 1 186 ? -14.389 1.473 22.088 1.00 91.88 186 GLU A O 1
ATOM 1526 N N . LYS A 1 187 ? -12.702 1.941 20.667 1.00 92.00 187 LYS A N 1
ATOM 1527 C CA . LYS A 1 187 ? -12.449 3.272 21.219 1.00 92.00 187 LYS A CA 1
ATOM 1528 C C . LYS A 1 187 ? -13.672 4.172 21.065 1.00 92.00 187 LYS A C 1
ATOM 1530 O O . LYS A 1 187 ? -14.087 4.775 22.043 1.00 92.00 187 LYS A O 1
ATOM 1535 N N . LEU A 1 188 ? -14.269 4.215 19.874 1.00 90.62 188 LEU A N 1
ATOM 1536 C CA . LEU A 1 188 ? -15.464 5.017 19.620 1.00 90.62 188 LEU A CA 1
ATOM 1537 C C . LEU A 1 188 ? -16.605 4.628 20.569 1.00 90.62 188 LEU A C 1
ATOM 1539 O O . LEU A 1 188 ? -17.211 5.505 21.165 1.00 90.62 188 LEU A O 1
ATOM 1543 N N . ARG A 1 189 ? -16.843 3.327 20.782 1.00 88.94 189 ARG A N 1
ATOM 1544 C CA . ARG A 1 189 ? -17.859 2.837 21.725 1.00 88.94 189 ARG A CA 1
ATOM 1545 C C . ARG A 1 189 ? -17.591 3.301 23.159 1.00 88.94 189 ARG A C 1
ATOM 1547 O O . ARG A 1 189 ? -18.524 3.724 23.835 1.00 88.94 189 ARG A O 1
ATOM 1554 N N . LYS A 1 190 ? -16.337 3.219 23.624 1.00 89.06 190 LYS A N 1
ATOM 1555 C CA . LYS A 1 190 ? -15.941 3.673 24.970 1.00 89.06 190 LYS A CA 1
ATOM 1556 C C . LYS A 1 190 ? -16.097 5.186 25.118 1.00 89.06 190 LYS A C 1
ATOM 1558 O O . LYS A 1 190 ? -16.706 5.632 26.083 1.00 89.06 190 LYS A O 1
ATOM 1563 N N . ASP A 1 191 ? -15.613 5.951 24.144 1.00 89.06 191 ASP A N 1
ATOM 1564 C CA . ASP A 1 191 ? -15.713 7.412 24.138 1.00 89.06 191 ASP A CA 1
ATOM 1565 C C . ASP A 1 191 ? -17.189 7.859 24.101 1.00 89.06 191 ASP A C 1
ATOM 1567 O O . ASP A 1 191 ? -17.577 8.762 24.838 1.00 89.06 191 ASP A O 1
ATOM 1571 N N . SER A 1 192 ? -18.043 7.185 23.318 1.00 87.62 192 SER A N 1
ATOM 1572 C CA . SER A 1 192 ? -19.489 7.444 23.283 1.00 87.62 192 SER A CA 1
ATOM 1573 C C . SER A 1 192 ? -20.189 7.112 24.602 1.00 87.62 192 SER A C 1
ATOM 1575 O O . SER A 1 192 ? -21.061 7.868 25.016 1.00 87.62 192 SER A O 1
ATOM 1577 N N . ALA A 1 193 ? -19.817 6.022 25.279 1.00 89.12 193 ALA A N 1
ATOM 1578 C CA . ALA A 1 193 ? -20.393 5.674 26.579 1.00 89.12 193 ALA A CA 1
ATOM 1579 C C . ALA A 1 193 ? -20.046 6.720 27.650 1.00 89.12 193 ALA A C 1
ATOM 1581 O O . ALA A 1 193 ? -20.936 7.189 28.354 1.00 89.12 193 ALA A O 1
ATOM 1582 N N . VAL A 1 194 ? -18.780 7.149 27.713 1.00 89.31 194 VAL A N 1
ATOM 1583 C CA . VAL A 1 194 ? -18.336 8.220 28.624 1.00 89.31 194 VAL A CA 1
ATOM 1584 C C . VAL A 1 194 ? -19.054 9.532 28.314 1.00 89.31 194 VAL A C 1
ATOM 1586 O O . VAL A 1 194 ? -19.488 10.234 29.222 1.00 89.31 194 VAL A O 1
ATOM 1589 N N . PHE A 1 195 ? -19.215 9.857 27.032 1.00 85.00 195 PHE A N 1
ATOM 1590 C CA . PHE A 1 195 ? -19.93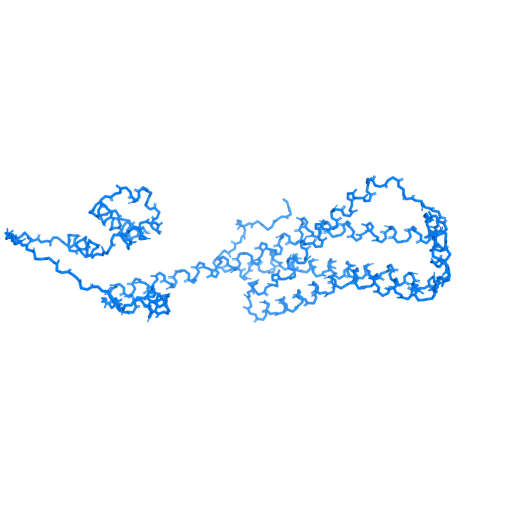9 11.049 26.607 1.00 85.00 195 PHE A CA 1
ATOM 1591 C C . PHE A 1 195 ? -21.414 11.025 27.036 1.00 85.00 195 PHE A C 1
ATOM 1593 O O . PHE A 1 195 ? -21.914 12.019 27.559 1.00 85.00 195 PHE A O 1
ATOM 1600 N N . LEU A 1 196 ? -22.103 9.892 26.868 1.00 86.38 196 LEU A N 1
ATOM 1601 C CA . LEU A 1 196 ? -23.487 9.722 27.326 1.00 86.38 196 LEU A CA 1
ATOM 1602 C C . LEU A 1 196 ? -23.597 9.802 28.852 1.00 86.38 196 LEU A C 1
ATOM 1604 O O . LEU A 1 196 ? -24.506 10.448 29.363 1.00 86.38 196 LEU A O 1
ATOM 1608 N N . GLU A 1 197 ? -22.649 9.219 29.584 1.00 87.81 197 GLU A N 1
ATOM 1609 C CA . GLU A 1 197 ? -22.598 9.321 31.044 1.00 87.81 197 GLU A CA 1
ATOM 1610 C C . GLU A 1 197 ? -22.420 10.776 31.505 1.00 87.81 197 GLU A C 1
ATOM 1612 O O . GLU A 1 197 ? -23.094 11.223 32.433 1.00 87.81 197 GLU A O 1
ATOM 1617 N N . GLN A 1 198 ? -21.556 11.544 30.833 1.00 81.19 198 GLN A N 1
ATOM 1618 C CA . GLN A 1 198 ? -21.366 12.971 31.110 1.00 81.19 198 GLN A CA 1
ATOM 1619 C C . GLN A 1 198 ? -22.626 13.786 30.816 1.00 81.19 198 GLN A C 1
ATOM 1621 O O . GLN A 1 198 ? -22.976 14.669 31.596 1.00 81.19 198 GLN A O 1
ATOM 1626 N N . ILE A 1 199 ? -23.331 13.484 29.723 1.00 80.19 199 ILE A N 1
ATOM 1627 C CA . ILE A 1 199 ? -24.621 14.114 29.420 1.00 80.19 199 ILE A CA 1
ATOM 1628 C C . ILE A 1 199 ? -25.635 13.811 30.522 1.00 80.19 199 ILE A C 1
ATOM 1630 O O . ILE A 1 199 ? -26.249 14.742 31.037 1.00 80.19 199 ILE A O 1
ATOM 1634 N N . ASN A 1 200 ? -25.779 12.544 30.912 1.00 79.88 200 ASN A N 1
ATOM 1635 C CA . ASN A 1 200 ? -26.733 12.139 31.942 1.00 79.88 200 ASN A CA 1
ATOM 1636 C C . ASN A 1 200 ? -26.441 12.822 33.282 1.00 79.88 200 ASN A C 1
ATOM 1638 O O . ASN A 1 200 ? -27.362 13.348 33.902 1.00 79.88 200 ASN A O 1
ATOM 1642 N N . LYS A 1 201 ? -25.168 12.899 33.691 1.00 80.00 201 LYS A N 1
ATOM 1643 C CA . LYS A 1 201 ? -24.752 13.625 34.903 1.00 80.00 201 LYS A CA 1
ATOM 1644 C C . LYS A 1 201 ? -25.097 15.113 34.829 1.00 80.00 201 LYS A C 1
ATOM 1646 O O . LYS A 1 201 ? -25.740 15.638 35.729 1.00 80.00 201 LYS A O 1
ATOM 1651 N N . ASN A 1 202 ? -24.778 15.776 33.719 1.00 75.62 202 ASN A N 1
ATOM 1652 C CA . ASN A 1 202 ? -25.076 17.201 33.546 1.00 75.62 202 ASN A CA 1
ATOM 1653 C C . ASN A 1 202 ? -26.588 17.501 33.480 1.00 75.62 202 ASN A C 1
ATOM 1655 O O . ASN A 1 202 ? -27.010 18.578 33.900 1.00 75.62 202 ASN A O 1
ATOM 1659 N N . MET A 1 203 ? -27.405 16.566 32.976 1.00 69.44 203 MET A N 1
ATOM 1660 C CA . MET A 1 203 ? -28.869 16.673 33.013 1.00 69.44 203 MET A CA 1
ATOM 1661 C C . MET A 1 203 ? -29.431 16.463 34.426 1.00 69.44 203 MET A C 1
ATOM 1663 O O . MET A 1 203 ? -30.366 17.162 34.812 1.00 69.44 203 MET A O 1
ATOM 1667 N N . GLN A 1 204 ? -28.874 15.523 35.197 1.00 72.31 204 GLN A N 1
ATOM 1668 C CA . GLN A 1 204 ? -29.297 15.249 36.576 1.00 72.31 204 GLN A CA 1
ATOM 1669 C C . GLN A 1 204 ? -28.925 16.386 37.536 1.00 72.31 204 GLN A C 1
ATOM 1671 O O . GLN A 1 204 ? -29.737 16.754 38.382 1.00 72.31 204 GLN A O 1
ATOM 1676 N N . ASP A 1 205 ? -27.755 17.002 37.355 1.00 70.81 205 ASP A N 1
ATOM 1677 C CA . ASP A 1 205 ? -27.265 18.088 38.215 1.00 70.81 205 ASP A CA 1
ATOM 1678 C C . ASP A 1 205 ? -27.926 19.452 37.921 1.00 70.81 205 ASP A C 1
ATOM 1680 O O . ASP A 1 205 ? -27.571 20.464 38.526 1.00 70.81 205 ASP A O 1
ATOM 1684 N N . GLY A 1 206 ? -28.876 19.519 36.975 1.00 58.91 206 GLY A N 1
ATOM 1685 C CA . GLY A 1 206 ? -29.605 20.744 36.618 1.00 58.91 206 GLY A CA 1
ATOM 1686 C C . GLY A 1 206 ? -28.728 21.864 36.041 1.00 58.91 206 GLY A C 1
ATOM 1687 O O . GLY A 1 206 ? -29.203 22.979 35.826 1.00 58.91 206 GLY A O 1
ATOM 1688 N N . ASN A 1 207 ? -27.452 21.585 35.766 1.00 51.34 207 ASN A N 1
ATOM 1689 C CA . ASN A 1 207 ? -26.457 22.572 35.371 1.00 51.34 207 ASN A CA 1
ATOM 1690 C C . ASN A 1 207 ? -26.353 22.663 33.839 1.00 51.34 207 ASN A C 1
ATOM 1692 O O . ASN A 1 207 ? -25.338 22.326 33.226 1.00 51.34 207 ASN A O 1
ATOM 1696 N N . PHE A 1 208 ? -27.431 23.134 33.205 1.00 56.22 208 PHE A N 1
ATOM 1697 C CA . PHE A 1 208 ? -27.537 23.285 31.746 1.00 56.22 208 PHE A CA 1
ATOM 1698 C C . PHE A 1 208 ? -26.562 24.313 31.142 1.00 56.22 208 PHE A C 1
ATOM 1700 O O . PHE A 1 208 ? -26.360 24.316 29.928 1.00 56.22 208 PHE A O 1
ATOM 1707 N N . ASN A 1 209 ? -25.902 25.142 31.959 1.00 55.25 209 ASN A N 1
ATOM 1708 C CA . ASN A 1 209 ? -24.865 26.066 31.485 1.00 55.25 209 ASN A CA 1
ATOM 1709 C C . ASN A 1 209 ? -23.541 25.370 31.127 1.00 55.25 209 ASN A C 1
ATOM 1711 O O . ASN A 1 209 ? -22.778 25.910 30.332 1.00 55.25 209 ASN A O 1
ATOM 1715 N N . ASN A 1 210 ? -23.294 24.158 31.637 1.00 51.88 210 ASN A N 1
ATOM 1716 C CA . ASN A 1 210 ? -22.142 23.326 31.269 1.00 51.88 210 ASN A CA 1
ATOM 1717 C C . ASN A 1 210 ? -22.521 22.234 30.261 1.00 51.88 210 ASN A C 1
ATOM 1719 O O . ASN A 1 210 ? -21.944 21.146 30.247 1.00 51.88 210 ASN A O 1
ATOM 1723 N N . ASN A 1 211 ? -23.507 22.512 29.405 1.00 55.19 211 ASN A N 1
ATOM 1724 C CA . ASN A 1 211 ? -23.913 21.577 28.373 1.00 55.19 211 ASN A CA 1
ATOM 1725 C C . ASN A 1 211 ? -22.702 21.258 27.463 1.00 55.19 211 ASN A C 1
ATOM 1727 O O . ASN A 1 211 ? -22.173 22.172 26.826 1.00 55.19 211 ASN A O 1
ATOM 1731 N N . PRO A 1 212 ? -22.258 19.993 27.336 1.00 47.16 212 PRO A N 1
ATOM 1732 C CA . PRO A 1 212 ? -21.148 19.618 26.454 1.00 47.16 212 PRO A CA 1
ATOM 1733 C C . PRO A 1 212 ? -21.453 19.885 24.969 1.00 47.16 212 PRO A C 1
ATOM 1735 O O . PRO A 1 212 ? -20.549 19.892 24.137 1.00 47.16 212 PRO A O 1
ATOM 1738 N N . PHE A 1 213 ? -22.715 20.173 24.631 1.00 51.12 213 PHE A N 1
ATOM 1739 C CA . PHE A 1 213 ? -23.137 20.674 23.321 1.00 51.12 213 PHE A CA 1
ATOM 1740 C C . PHE A 1 213 ? -22.994 22.200 23.148 1.00 51.12 213 PHE A C 1
ATOM 1742 O O . PHE A 1 213 ? -23.058 22.689 22.022 1.00 51.12 213 PHE A O 1
ATOM 1749 N N . GLY A 1 214 ? -22.793 22.957 24.231 1.00 49.78 214 GLY A N 1
ATOM 1750 C CA . GLY A 1 214 ? -22.660 24.419 24.224 1.00 49.78 214 GLY A CA 1
ATOM 1751 C C . GLY A 1 214 ? -21.283 24.920 23.775 1.00 49.78 214 GLY A C 1
ATOM 1752 O O . GLY A 1 214 ? -21.186 25.993 23.183 1.00 49.78 214 GLY A O 1
ATOM 1753 N N . MET A 1 215 ? -20.223 24.123 23.962 1.00 41.38 215 MET A N 1
ATOM 1754 C CA . MET A 1 215 ? -18.853 24.518 23.597 1.00 41.38 215 MET A CA 1
ATOM 1755 C C . MET A 1 215 ? -18.593 24.579 22.085 1.00 41.38 215 MET A C 1
ATOM 1757 O O . MET A 1 215 ? -17.674 25.270 21.661 1.00 41.38 215 MET A O 1
ATOM 1761 N N . MET A 1 216 ? -19.402 23.919 21.250 1.00 40.66 216 MET A N 1
ATOM 1762 C CA . MET A 1 216 ? -19.215 23.967 19.791 1.00 40.66 216 MET A CA 1
ATOM 1763 C C . MET A 1 216 ? -19.842 25.214 19.140 1.00 40.66 216 MET A C 1
ATOM 1765 O O . MET A 1 216 ? -19.617 25.463 17.960 1.00 40.66 216 MET A O 1
ATOM 1769 N N . ASN A 1 217 ? -20.604 26.013 19.900 1.00 43.44 217 ASN A N 1
ATOM 1770 C CA . ASN A 1 217 ? -21.328 27.181 19.389 1.00 43.44 217 ASN A CA 1
ATOM 1771 C C . ASN A 1 217 ? -20.770 28.537 19.856 1.00 43.44 217 ASN A C 1
ATOM 1773 O O . ASN A 1 217 ? -21.245 29.569 19.383 1.00 43.44 217 ASN A O 1
ATOM 1777 N N . GLN A 1 218 ? -19.770 28.577 20.744 1.00 40.06 218 GLN A N 1
ATOM 1778 C CA . GLN A 1 218 ? -19.339 29.848 21.344 1.00 40.06 218 GLN A CA 1
ATOM 1779 C C . GLN A 1 218 ? -18.433 30.713 20.445 1.00 40.06 218 GLN A C 1
ATOM 1781 O O . GLN A 1 218 ? -18.291 31.906 20.707 1.00 40.06 218 GLN A O 1
ATOM 1786 N N . GLU A 1 219 ? -17.885 30.164 19.355 1.00 36.25 219 GLU A N 1
ATOM 1787 C CA . GLU A 1 219 ? -17.058 30.930 18.403 1.00 36.25 219 GLU A CA 1
ATOM 1788 C C . GLU A 1 219 ? -17.780 31.323 17.103 1.00 36.25 219 GLU A C 1
ATOM 1790 O O . GLU A 1 219 ? -17.302 32.190 16.377 1.00 36.25 219 GLU A O 1
ATOM 1795 N N . VAL A 1 220 ? -18.963 30.764 16.815 1.00 40.22 220 VAL A N 1
ATOM 1796 C CA . VAL A 1 220 ? -19.674 31.024 15.544 1.00 40.22 220 VAL A CA 1
ATOM 1797 C C . VAL A 1 220 ? -20.665 32.195 15.644 1.00 40.22 220 VAL A C 1
ATOM 1799 O O . VAL A 1 220 ? -21.008 32.798 14.629 1.00 40.22 220 VAL A O 1
ATOM 1802 N N . PHE A 1 221 ? -21.083 32.589 16.853 1.00 40.69 221 PHE A N 1
ATOM 1803 C CA . PHE A 1 221 ? -22.164 33.573 17.041 1.00 40.69 221 PHE A CA 1
ATOM 1804 C C . PHE A 1 221 ? -21.752 3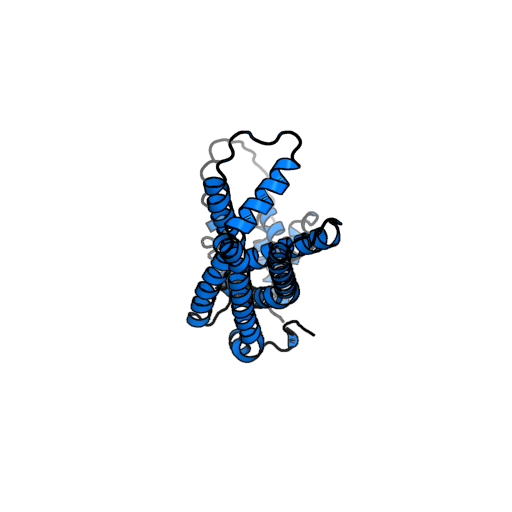4.931 17.628 1.00 40.69 221 PHE A C 1
ATOM 1806 O O . PHE A 1 221 ? -22.595 35.816 17.737 1.00 40.69 221 PHE A O 1
ATOM 1813 N N . LYS A 1 222 ? -20.465 35.184 17.906 1.00 35.19 222 LYS A N 1
ATOM 1814 C CA . LYS A 1 222 ? -20.012 36.502 18.405 1.00 35.19 222 LYS A CA 1
ATOM 1815 C C . LYS A 1 222 ? -20.053 37.651 17.380 1.00 35.19 222 LYS A C 1
ATOM 1817 O O . LYS A 1 222 ? -19.742 38.775 17.746 1.00 35.19 222 LYS A O 1
ATOM 1822 N N . ASN A 1 223 ? -20.465 37.399 16.135 1.00 38.06 223 ASN A N 1
ATOM 1823 C CA . ASN A 1 223 ? -20.493 38.408 15.065 1.00 38.06 223 ASN A CA 1
ATOM 1824 C C . ASN A 1 223 ? -21.894 38.738 14.525 1.00 38.06 223 ASN A C 1
ATOM 1826 O O . ASN A 1 223 ? -22.004 39.266 13.419 1.00 38.06 223 ASN A O 1
ATOM 1830 N N . LYS A 1 224 ? -22.977 38.428 15.249 1.00 38.91 224 LYS A N 1
ATOM 1831 C CA . LYS A 1 224 ? -24.326 38.620 14.696 1.00 38.91 224 LYS A CA 1
ATOM 1832 C C . LYS A 1 224 ? -25.391 39.092 15.684 1.00 38.91 224 LYS A C 1
ATOM 1834 O O . LYS A 1 224 ? -26.512 38.615 15.628 1.00 38.91 224 LYS A O 1
ATOM 1839 N N . GLU A 1 225 ? -25.085 40.081 16.518 1.00 34.34 225 GLU A N 1
ATOM 1840 C CA . GLU A 1 225 ? -26.126 40.826 17.241 1.00 34.34 225 GLU A CA 1
ATOM 1841 C C . GLU A 1 225 ? -25.817 42.325 17.274 1.00 34.34 225 GLU A C 1
ATOM 1843 O O . GLU A 1 225 ? -25.259 42.850 18.231 1.00 34.34 225 GLU A O 1
ATOM 1848 N N . GLN A 1 226 ? -26.206 43.025 16.206 1.00 32.44 226 GLN A N 1
ATOM 1849 C CA . GLN A 1 226 ? -26.619 44.423 16.310 1.00 32.44 226 GLN A CA 1
ATOM 1850 C C . GLN A 1 226 ? -27.556 44.769 15.146 1.00 32.44 226 GLN A C 1
ATOM 1852 O O . GLN A 1 226 ? -27.105 45.138 14.066 1.00 32.44 226 GLN A O 1
ATOM 1857 N N . ASN A 1 227 ? -28.856 44.543 15.360 1.00 31.75 227 ASN A N 1
ATOM 1858 C CA . ASN A 1 227 ? -30.002 45.309 14.842 1.00 31.75 227 ASN A CA 1
ATOM 1859 C C . ASN A 1 227 ? -31.235 44.412 14.731 1.00 31.75 227 ASN A C 1
ATOM 1861 O O . ASN A 1 227 ? -31.311 43.569 13.843 1.00 31.75 227 ASN A O 1
ATOM 1865 N N . SER A 1 228 ? -32.221 44.655 15.594 1.00 28.17 228 SER A N 1
ATOM 1866 C CA . SER A 1 228 ? -33.571 45.058 15.180 1.00 28.17 228 SER A CA 1
ATOM 1867 C C . SER A 1 228 ? -34.500 44.990 16.390 1.00 28.17 228 SER A C 1
ATOM 1869 O O . SER A 1 228 ? -34.915 43.913 16.808 1.00 28.17 228 SER A O 1
ATOM 1871 N N . ASN A 1 229 ? -34.845 46.159 16.928 1.00 31.33 229 ASN A N 1
ATOM 1872 C CA . ASN A 1 229 ? -36.066 46.336 17.706 1.00 31.33 229 ASN A CA 1
ATOM 1873 C C . ASN A 1 229 ? -37.268 46.145 16.779 1.00 31.33 229 ASN A C 1
ATOM 1875 O O . ASN A 1 229 ? -37.305 46.787 15.731 1.00 31.33 229 ASN A O 1
ATOM 1879 N N . GLN A 1 230 ? -38.273 45.378 17.202 1.00 28.73 230 GLN A N 1
ATOM 1880 C CA . GLN A 1 230 ? -39.668 45.779 17.012 1.00 28.73 230 GLN A CA 1
ATOM 1881 C C . GLN A 1 230 ? -40.619 44.996 17.928 1.00 28.73 230 GLN A C 1
ATOM 1883 O O . GLN A 1 230 ? -40.575 43.772 18.001 1.00 28.73 230 GLN A O 1
ATOM 1888 N N . ASP A 1 231 ? -41.436 45.786 18.623 1.00 28.81 231 ASP A N 1
ATOM 1889 C CA . ASP A 1 231 ? -42.591 45.475 19.468 1.00 28.81 231 ASP A CA 1
ATOM 1890 C C . ASP A 1 231 ? -43.562 44.433 18.899 1.00 28.81 231 ASP A C 1
ATOM 1892 O O . ASP A 1 231 ? -43.807 44.427 17.696 1.00 28.81 231 ASP A O 1
ATOM 1896 N N . TYR A 1 232 ? -44.227 43.686 19.792 1.00 25.14 232 TYR A N 1
ATOM 1897 C CA . TYR A 1 232 ? -45.699 43.648 19.877 1.00 25.14 232 TYR A CA 1
ATOM 1898 C C . TYR A 1 232 ? -46.170 43.001 21.197 1.00 25.14 232 TYR A C 1
ATOM 1900 O O . TYR A 1 232 ? -45.756 41.897 21.550 1.00 25.14 232 TYR A O 1
ATOM 1908 N N . ASN A 1 233 ? -47.062 43.703 21.903 1.00 30.34 233 ASN A N 1
ATOM 1909 C CA . ASN A 1 233 ? -47.829 43.228 23.059 1.00 30.34 233 ASN A CA 1
ATOM 1910 C C . ASN A 1 233 ? -49.037 42.374 22.620 1.00 30.34 233 ASN A C 1
ATOM 1912 O O . ASN A 1 233 ? -49.653 42.675 21.598 1.00 30.34 233 ASN A O 1
ATOM 1916 N N . ASP A 1 234 ? -49.431 41.400 23.451 1.00 26.77 234 ASP A N 1
ATOM 1917 C CA . ASP A 1 234 ? -50.662 41.421 24.279 1.00 26.77 234 ASP A CA 1
ATOM 1918 C C . ASP A 1 234 ? -51.360 40.042 24.433 1.00 26.77 234 ASP A C 1
ATOM 1920 O O . ASP A 1 234 ? -51.315 39.185 23.552 1.00 26.77 234 ASP A O 1
ATOM 1924 N N . ALA A 1 235 ? -52.083 39.923 25.554 1.00 28.34 235 ALA A N 1
ATOM 1925 C CA . ALA A 1 235 ? -53.197 39.025 25.887 1.00 28.34 235 ALA A CA 1
ATOM 1926 C C . ALA A 1 235 ? -52.958 37.754 26.743 1.00 28.34 235 ALA A C 1
ATOM 1928 O O . ALA A 1 235 ? -52.633 36.655 26.297 1.00 28.34 235 ALA A O 1
ATOM 1929 N N . THR A 1 236 ? -53.307 37.957 28.012 1.00 31.84 236 THR A N 1
ATOM 1930 C CA . THR A 1 236 ? -53.623 37.088 29.155 1.00 31.84 236 THR A CA 1
ATOM 1931 C C . THR A 1 236 ? -54.658 35.978 28.892 1.00 31.84 236 THR A C 1
ATOM 1933 O O . THR A 1 236 ? -55.647 36.209 28.199 1.00 31.84 236 THR A O 1
ATOM 1936 N N . LYS A 1 237 ? -54.541 34.836 29.599 1.00 29.75 237 LYS A N 1
ATOM 1937 C CA . LYS A 1 237 ? -55.684 34.042 30.116 1.00 29.75 237 LYS A CA 1
ATOM 1938 C C . LYS A 1 237 ? -55.279 33.134 31.294 1.00 29.75 237 LYS A C 1
ATOM 1940 O O . LYS A 1 237 ? -54.354 32.338 31.190 1.00 29.75 237 LYS A O 1
ATOM 1945 N N . GLU A 1 238 ? -56.004 33.270 32.405 1.00 31.44 238 GLU A N 1
ATOM 1946 C CA . GLU A 1 238 ? -55.960 32.427 33.613 1.00 31.44 238 GLU A CA 1
ATOM 1947 C C . GLU A 1 238 ? -56.580 31.029 33.375 1.00 31.44 238 GLU A C 1
ATOM 1949 O O . GLU A 1 238 ? -57.452 30.905 32.513 1.00 31.44 238 GLU A O 1
ATOM 1954 N N . THR A 1 239 ? -56.219 29.993 34.166 1.00 27.92 239 THR A N 1
ATOM 1955 C CA . THR A 1 239 ? -57.096 29.287 35.157 1.00 27.92 239 THR A CA 1
ATOM 1956 C C . THR A 1 239 ? -56.489 27.950 35.691 1.00 27.92 239 THR A C 1
ATOM 1958 O O . THR A 1 239 ? -56.315 27.006 34.932 1.00 27.92 239 THR A O 1
ATOM 1961 N N . LYS A 1 240 ? -56.299 27.884 37.028 1.00 30.00 240 LYS A N 1
ATOM 1962 C CA . LYS A 1 240 ? -56.295 26.773 38.039 1.00 30.00 240 LYS A CA 1
ATOM 1963 C C . LYS A 1 240 ? -55.347 25.536 37.980 1.00 30.00 240 LYS A C 1
ATOM 1965 O O . LYS A 1 240 ? -55.061 25.009 36.914 1.00 30.00 240 LYS A O 1
ATOM 1970 N N . PRO A 1 241 ? -54.902 25.022 39.162 1.00 36.94 241 PRO A N 1
ATOM 1971 C CA . PRO A 1 241 ? -53.828 24.036 39.283 1.00 36.94 241 PRO A CA 1
ATOM 1972 C C . PRO A 1 241 ? -54.361 22.600 39.397 1.00 36.94 241 PRO A C 1
ATOM 1974 O O . PRO A 1 241 ? -54.972 22.222 40.397 1.00 36.94 241 PRO A O 1
ATOM 1977 N N . THR A 1 242 ? -54.069 21.771 38.402 1.00 36.22 242 THR A N 1
ATOM 1978 C CA . THR A 1 242 ? -54.165 20.310 38.520 1.00 36.22 242 THR A CA 1
ATOM 1979 C C . THR A 1 242 ? -52.804 19.802 38.996 1.00 36.22 242 THR A C 1
ATOM 1981 O O . THR A 1 242 ? -51.783 20.202 38.437 1.00 36.22 242 THR A O 1
ATOM 1984 N N . GLN A 1 243 ? -52.756 18.975 40.047 1.00 44.00 243 GLN A N 1
ATOM 1985 C CA . GLN A 1 243 ? -51.515 18.347 40.522 1.00 44.00 243 GLN A CA 1
ATOM 1986 C C . GLN A 1 243 ? -50.811 17.644 39.351 1.00 44.00 243 GLN A C 1
ATOM 1988 O O . GLN A 1 243 ? -51.298 16.633 38.852 1.00 44.00 243 GLN A O 1
ATOM 1993 N N . LYS A 1 244 ? -49.688 18.212 38.895 1.00 44.25 244 LYS A N 1
ATOM 1994 C CA . LYS A 1 244 ? -48.904 17.690 37.772 1.00 44.25 244 LYS A CA 1
ATOM 1995 C C . LYS A 1 244 ? -48.155 16.436 38.206 1.00 44.25 244 LYS A C 1
ATOM 1997 O O . LYS A 1 244 ? -47.421 16.449 39.196 1.00 44.25 244 LYS A O 1
ATOM 2002 N N . THR A 1 245 ? -48.320 15.357 37.454 1.00 61.53 245 THR A N 1
ATOM 2003 C CA . THR A 1 245 ? -47.556 14.119 37.636 1.00 61.53 245 THR A CA 1
ATOM 2004 C C . THR A 1 245 ? -46.073 14.379 37.315 1.00 61.53 245 THR A C 1
ATOM 2006 O O . THR A 1 245 ? -45.759 15.267 36.526 1.00 61.53 245 THR A O 1
ATOM 2009 N N . GLN A 1 246 ? -45.121 13.603 37.860 1.00 60.25 246 GLN A N 1
ATOM 2010 C CA . GLN A 1 246 ? -43.685 13.752 37.515 1.00 60.25 246 GLN A CA 1
ATOM 2011 C C . GLN A 1 246 ? -43.422 13.661 36.001 1.00 60.25 246 GLN A C 1
ATOM 2013 O O . GLN A 1 246 ? -42.523 14.318 35.479 1.00 60.25 246 GLN A O 1
ATOM 2018 N N . LYS A 1 247 ? -44.241 12.873 35.297 1.00 62.59 247 LYS A N 1
ATOM 2019 C CA . LYS A 1 247 ? -44.257 12.784 33.837 1.00 62.59 247 LYS A CA 1
ATOM 2020 C C . LYS A 1 247 ? -44.624 14.122 33.183 1.00 62.59 247 LYS A C 1
ATOM 2022 O O . LYS A 1 247 ? -43.938 14.539 32.258 1.00 62.59 247 LYS A O 1
ATOM 2027 N N . ASP A 1 248 ? -45.636 14.817 33.694 1.00 66.44 248 ASP A N 1
ATOM 2028 C CA . ASP A 1 248 ? -46.098 16.091 33.133 1.00 66.44 248 ASP A CA 1
ATOM 2029 C C . ASP A 1 248 ? -45.065 17.199 33.350 1.00 66.44 248 ASP A C 1
ATOM 2031 O O . ASP A 1 248 ? -44.810 17.977 32.441 1.00 66.44 248 ASP A O 1
ATOM 2035 N N . LEU A 1 249 ? -44.392 17.210 34.507 1.00 70.69 249 LEU A N 1
ATOM 2036 C CA . LEU A 1 249 ? -43.281 18.131 34.780 1.00 70.69 249 LEU A CA 1
ATOM 2037 C C . LEU A 1 249 ? -42.073 17.876 33.867 1.00 70.69 249 LEU A C 1
ATOM 2039 O O . LEU A 1 249 ? -41.382 18.814 33.479 1.00 70.69 249 LEU A O 1
ATOM 2043 N N . ALA A 1 250 ? -41.790 16.615 33.537 1.00 68.19 250 ALA A N 1
ATOM 2044 C CA . ALA A 1 250 ? -40.701 16.268 32.629 1.00 68.19 250 ALA A CA 1
ATOM 2045 C C . ALA A 1 250 ? -41.032 16.641 31.175 1.00 68.19 250 ALA A C 1
ATOM 2047 O O . ALA A 1 250 ? -40.184 17.197 30.482 1.00 68.19 250 ALA A O 1
ATOM 2048 N N . ILE A 1 251 ? -42.263 16.388 30.726 1.00 73.12 251 ILE A N 1
ATOM 2049 C CA . ILE A 1 251 ? -42.721 16.754 29.378 1.00 73.12 251 ILE A CA 1
ATOM 2050 C C . ILE A 1 251 ? -42.793 18.273 29.223 1.00 73.12 251 ILE A C 1
ATOM 2052 O O . ILE A 1 251 ? -42.380 18.788 28.191 1.00 73.12 251 ILE A O 1
ATOM 2056 N N . GLU A 1 252 ? -43.251 18.996 30.243 1.00 75.12 252 GLU A N 1
ATOM 2057 C CA . GLU A 1 252 ? -43.301 20.460 30.238 1.00 75.12 252 GLU A CA 1
ATOM 2058 C C . GLU A 1 252 ? -41.904 21.074 30.082 1.00 75.12 252 GLU A C 1
ATOM 2060 O O . GLU A 1 252 ? -41.701 21.935 29.233 1.00 75.12 252 GLU A O 1
ATOM 2065 N N . LYS A 1 253 ? -40.902 20.533 30.783 1.00 72.25 253 LYS A N 1
ATOM 2066 C CA . LYS A 1 253 ? -39.497 20.943 30.617 1.00 72.25 253 LYS A CA 1
ATOM 2067 C C . LYS A 1 253 ? -38.936 20.634 29.228 1.00 72.25 253 LYS A C 1
ATOM 2069 O O . LYS A 1 253 ? -38.112 21.381 28.714 1.00 72.25 253 LYS A O 1
ATOM 2074 N N . ILE A 1 254 ? -39.366 19.536 28.603 1.00 76.81 254 ILE A N 1
ATOM 2075 C CA . ILE A 1 254 ? -38.988 19.214 27.219 1.00 76.81 254 ILE A CA 1
ATOM 2076 C C . ILE A 1 254 ? -39.685 20.185 26.250 1.00 76.81 254 ILE A C 1
ATOM 2078 O O . ILE A 1 254 ? -39.072 20.658 25.295 1.00 76.81 254 ILE A O 1
ATOM 2082 N N . LEU A 1 255 ? -40.938 20.548 26.520 1.00 81.00 255 LEU A N 1
ATOM 2083 C CA . LEU A 1 255 ? -41.719 21.510 25.742 1.00 81.00 255 LEU A CA 1
ATOM 2084 C C . LEU A 1 255 ? -41.177 22.942 25.799 1.00 81.00 255 LEU A C 1
ATOM 2086 O O . LEU A 1 255 ? -41.390 23.699 24.850 1.00 81.00 255 LEU A O 1
ATOM 2090 N N . GLU A 1 256 ? -40.452 23.316 26.852 1.00 83.31 256 GLU A N 1
ATOM 2091 C CA . GLU A 1 256 ? -39.772 24.616 26.956 1.00 83.31 256 GLU A CA 1
ATOM 2092 C C . GLU A 1 256 ? -38.630 24.773 25.937 1.00 83.31 256 GLU A C 1
ATOM 2094 O O . GLU A 1 256 ? -38.254 25.892 25.583 1.00 83.31 256 GLU A O 1
ATOM 2099 N N . LEU A 1 257 ? -38.108 23.671 25.391 1.00 77.12 257 LEU A N 1
ATOM 2100 C CA . LEU A 1 257 ? -36.999 23.711 24.442 1.00 77.12 257 LEU A CA 1
ATOM 2101 C C . LEU A 1 257 ? -37.445 24.266 23.074 1.00 77.12 257 LEU A C 1
ATOM 2103 O O . LEU A 1 257 ? -38.568 24.008 22.629 1.00 77.12 257 LEU A O 1
ATOM 2107 N N . PRO A 1 258 ? -36.584 25.004 22.350 1.00 81.62 258 PRO A N 1
ATOM 2108 C CA . PRO A 1 258 ? -36.844 25.389 20.963 1.00 81.62 258 PRO A CA 1
ATOM 2109 C C . PRO A 1 258 ? -37.136 24.172 20.073 1.00 81.62 258 PRO A C 1
ATOM 2111 O O . PRO A 1 258 ? -36.555 23.098 20.262 1.00 81.62 258 PRO A O 1
ATOM 2114 N N . LYS A 1 259 ? -38.016 24.325 19.074 1.00 76.75 259 LYS A N 1
ATOM 2115 C CA . LYS A 1 259 ? -38.444 23.217 18.195 1.00 76.75 259 LYS A CA 1
ATOM 2116 C C . LYS A 1 259 ? -37.255 22.566 17.477 1.00 76.75 259 LYS A C 1
ATOM 2118 O O . LYS A 1 259 ? -37.214 21.351 17.311 1.00 76.75 259 LYS A O 1
ATOM 2123 N N . GLU A 1 260 ? -36.237 23.349 17.141 1.00 77.81 260 GLU A N 1
ATOM 2124 C CA . GLU A 1 260 ? -34.995 22.889 16.520 1.00 77.81 260 GLU A CA 1
ATOM 2125 C C . GLU A 1 260 ? -34.204 21.947 17.439 1.00 77.81 260 GLU A C 1
ATOM 2127 O O . GLU A 1 260 ? -33.536 21.029 16.963 1.00 77.81 260 GLU A O 1
ATOM 2132 N N . GLN A 1 261 ? -34.278 22.144 18.758 1.00 73.25 261 GLN A N 1
ATOM 2133 C CA . GLN A 1 261 ? -33.630 21.267 19.734 1.00 73.25 261 GLN A CA 1
ATOM 2134 C C . GLN A 1 261 ? -34.403 19.958 19.909 1.00 73.25 261 GLN A C 1
ATOM 2136 O O . GLN A 1 261 ? -33.784 18.898 19.999 1.00 73.25 261 GLN A O 1
ATOM 2141 N N . LEU A 1 262 ? -35.737 20.016 19.872 1.00 78.75 262 LEU A N 1
ATOM 2142 C CA . LEU A 1 262 ? -36.597 18.829 19.882 1.00 78.75 262 LEU A CA 1
ATOM 2143 C C . LEU A 1 262 ? -36.363 17.950 18.656 1.00 78.75 262 LEU A C 1
ATOM 2145 O O . LEU A 1 262 ? -36.130 16.751 18.792 1.00 78.75 262 LEU A O 1
ATOM 2149 N N . ASN A 1 263 ? -36.298 18.561 17.476 1.00 79.94 263 ASN A N 1
ATOM 2150 C CA . ASN A 1 263 ? -35.998 17.869 16.225 1.00 79.94 263 ASN A CA 1
ATOM 2151 C C . ASN A 1 263 ? -34.638 17.153 16.271 1.00 79.94 263 ASN A C 1
ATOM 2153 O O . ASN A 1 263 ? -34.535 15.986 15.904 1.00 79.94 263 ASN A O 1
ATOM 2157 N N . ARG A 1 264 ? -33.601 17.805 16.811 1.00 77.19 264 ARG A N 1
ATOM 2158 C CA . ARG A 1 264 ? -32.263 17.200 16.958 1.00 77.19 264 ARG A CA 1
ATOM 2159 C C . ARG A 1 264 ? -32.221 16.057 17.969 1.00 77.19 264 ARG A C 1
ATOM 2161 O O . ARG A 1 264 ? -31.454 15.111 17.789 1.00 77.19 264 ARG A O 1
ATOM 2168 N N . MET A 1 265 ? -32.990 16.144 19.053 1.00 77.06 265 MET A N 1
ATOM 2169 C CA . MET A 1 265 ? -33.103 15.039 20.010 1.00 77.06 265 MET A CA 1
ATOM 2170 C C . MET A 1 265 ? -33.804 13.843 19.373 1.00 77.06 265 MET A C 1
ATOM 2172 O O . MET A 1 265 ? -33.339 12.716 19.514 1.00 77.06 265 MET A O 1
ATOM 2176 N N . ALA A 1 266 ? -34.865 14.093 18.614 1.00 82.94 266 ALA A N 1
ATOM 2177 C CA . ALA A 1 266 ? -35.608 13.056 17.923 1.00 82.94 266 ALA A CA 1
ATOM 2178 C C . ALA A 1 266 ? -34.793 12.352 16.833 1.00 82.94 266 ALA A C 1
ATOM 2180 O O . ALA A 1 266 ? -34.794 11.123 16.773 1.00 82.94 266 ALA A O 1
ATOM 2181 N N . GLU A 1 267 ? -34.012 13.104 16.055 1.00 79.62 267 GLU A N 1
ATOM 2182 C CA . GLU A 1 267 ? -33.070 12.557 15.074 1.00 79.62 267 GLU A CA 1
ATOM 2183 C C . GLU A 1 267 ? -32.057 11.607 15.735 1.00 79.62 267 GLU A C 1
ATOM 2185 O O . GLU A 1 267 ? -31.846 10.485 15.278 1.00 79.62 267 GLU A O 1
ATOM 2190 N N . LYS A 1 268 ? -31.481 12.009 16.874 1.00 76.25 268 LYS A N 1
ATOM 2191 C CA . LYS A 1 268 ? -30.506 11.190 17.614 1.00 76.25 268 LYS A CA 1
ATOM 2192 C C . LYS A 1 268 ? -31.118 9.972 18.301 1.00 76.25 268 LYS A C 1
ATOM 2194 O O . LYS A 1 268 ? -30.425 8.975 18.489 1.00 76.25 268 LYS A O 1
ATOM 2199 N N . LEU A 1 269 ? -32.397 10.044 18.662 1.00 77.12 269 LEU A N 1
ATOM 2200 C CA . LEU A 1 269 ? -33.164 8.924 19.211 1.00 77.12 269 LEU A CA 1
ATOM 2201 C C . LEU A 1 269 ? -33.734 8.003 18.118 1.00 77.12 269 LEU A C 1
ATOM 2203 O O . LEU A 1 269 ? -34.430 7.043 18.443 1.00 77.12 269 LEU A O 1
ATOM 2207 N N . ASN A 1 270 ? -33.418 8.256 16.839 1.00 83.19 270 ASN A N 1
ATOM 2208 C CA . ASN A 1 270 ? -33.977 7.558 15.677 1.00 83.19 270 ASN A CA 1
ATOM 2209 C C . ASN A 1 270 ? -35.519 7.561 15.659 1.00 83.19 270 ASN A C 1
ATOM 2211 O O . ASN A 1 270 ? -36.149 6.585 15.250 1.00 83.19 270 ASN A O 1
ATOM 2215 N N . ILE A 1 271 ? -36.139 8.652 16.111 1.00 82.56 271 ILE A N 1
ATOM 2216 C CA . ILE A 1 271 ? -37.590 8.842 16.039 1.00 82.56 271 ILE A CA 1
ATOM 2217 C C . ILE A 1 271 ? -37.919 9.278 14.611 1.00 82.56 271 ILE A C 1
ATOM 2219 O O . ILE A 1 271 ? -37.719 10.430 14.251 1.00 82.56 271 ILE A O 1
ATOM 2223 N N . PHE A 1 272 ? -38.391 8.362 13.769 1.00 82.50 272 PHE A N 1
ATOM 2224 C CA . PHE A 1 272 ? -38.699 8.658 12.365 1.00 82.50 272 PHE A CA 1
ATOM 2225 C C . PHE A 1 272 ? -39.925 9.574 12.213 1.00 82.50 272 PHE A C 1
ATOM 2227 O O . PHE A 1 272 ? -40.894 9.457 12.958 1.00 82.50 272 PHE A O 1
ATOM 2234 N N . GLY A 1 273 ? -39.899 10.468 11.217 1.00 81.06 273 GLY A N 1
ATOM 2235 C CA . GLY A 1 273 ? -41.018 11.371 10.909 1.00 81.06 273 GLY A CA 1
ATOM 2236 C C . GLY A 1 273 ? -41.141 12.596 11.824 1.00 81.06 273 GLY A C 1
ATOM 2237 O O . GLY A 1 273 ? -42.136 13.310 11.745 1.00 81.06 273 GLY A O 1
ATOM 2238 N N . PHE A 1 274 ? -40.137 12.864 12.666 1.00 84.88 274 PHE A N 1
ATOM 2239 C CA . PHE A 1 274 ? -40.164 13.942 13.662 1.00 84.88 274 PHE A CA 1
ATOM 2240 C C . PHE A 1 274 ? -40.406 15.347 13.090 1.00 84.88 274 PHE A C 1
ATOM 2242 O O . PHE A 1 274 ? -40.983 16.196 13.762 1.00 84.88 274 PHE A O 1
ATOM 2249 N N . GLU A 1 275 ? -40.002 15.597 11.844 1.00 79.81 275 GLU A N 1
ATOM 2250 C CA . GLU A 1 275 ? -40.132 16.902 11.181 1.00 79.81 275 GLU A CA 1
ATOM 2251 C C . GLU A 1 275 ? -41.593 17.337 10.990 1.00 79.81 275 GLU A C 1
ATOM 2253 O O . GLU A 1 275 ? -41.885 18.533 10.931 1.00 79.81 275 GLU A O 1
ATOM 2258 N N . GLN A 1 276 ? -42.507 16.366 10.915 1.00 83.31 276 GLN A N 1
ATOM 2259 C CA . GLN A 1 276 ? -43.937 16.570 10.677 1.00 83.31 276 GLN A CA 1
ATOM 2260 C C . GLN A 1 276 ? -44.755 16.565 11.979 1.00 83.31 276 GLN A C 1
ATOM 2262 O O . GLN A 1 276 ? -45.953 16.831 11.943 1.00 83.31 276 GLN A O 1
ATOM 2267 N N . MET A 1 277 ? -44.121 16.274 13.120 1.00 82.88 277 MET A N 1
ATOM 2268 C CA . MET A 1 277 ? -44.790 16.161 14.415 1.00 82.88 277 MET A CA 1
ATOM 2269 C C . MET A 1 277 ? -45.005 17.528 15.069 1.00 82.88 277 MET A C 1
ATOM 2271 O O . MET A 1 277 ? -44.233 18.482 14.885 1.00 82.88 277 MET A O 1
ATOM 2275 N N . THR A 1 278 ? -46.057 17.618 15.879 1.00 85.25 278 THR A N 1
ATOM 2276 C CA . THR A 1 278 ? -46.254 18.759 16.779 1.00 85.25 278 THR A CA 1
ATOM 2277 C C . THR A 1 278 ? -45.226 18.733 17.908 1.00 85.25 278 THR A C 1
ATOM 2279 O O . THR A 1 278 ? -44.600 17.711 18.205 1.00 85.25 278 THR A O 1
ATOM 2282 N N . LYS A 1 279 ? -45.010 19.888 18.541 1.00 80.81 279 LYS A N 1
ATOM 2283 C CA . LYS A 1 279 ? -43.991 20.048 19.585 1.00 80.81 279 LYS A CA 1
ATOM 2284 C C . LYS A 1 279 ? -44.286 19.133 20.782 1.00 80.81 279 LYS A C 1
ATOM 2286 O O . LYS A 1 279 ? -43.374 18.550 21.365 1.00 80.81 279 LYS A O 1
ATOM 2291 N N . GLU A 1 280 ? -45.566 18.968 21.087 1.00 80.44 280 GLU A N 1
ATOM 2292 C CA . GLU A 1 280 ? -46.127 18.146 22.155 1.00 80.44 280 GLU A CA 1
ATOM 2293 C C . GLU A 1 280 ? -45.985 16.650 21.877 1.00 80.44 280 GLU A C 1
ATOM 2295 O O . GLU A 1 280 ? -45.583 15.890 22.762 1.00 80.44 280 GLU A O 1
ATOM 2300 N N . GLU A 1 281 ? -46.267 16.211 20.650 1.00 79.00 281 GLU A N 1
ATOM 2301 C CA . GLU A 1 281 ? -46.066 14.816 20.236 1.00 79.00 281 GLU A CA 1
ATOM 2302 C C . GLU A 1 281 ? -44.588 14.437 20.294 1.00 79.00 281 GLU A C 1
ATOM 2304 O O . GLU A 1 281 ? -44.223 13.374 20.805 1.00 79.00 281 GLU A O 1
ATOM 2309 N N . LEU A 1 282 ? -43.727 15.349 19.843 1.00 83.88 282 LEU A N 1
ATOM 2310 C CA . LEU A 1 282 ? -42.292 15.139 19.817 1.00 83.88 282 LEU A CA 1
ATOM 2311 C C . LEU A 1 282 ? -41.694 15.063 21.225 1.00 83.88 282 LEU A C 1
ATOM 2313 O O . LEU A 1 282 ? -40.915 14.156 21.518 1.00 83.88 282 LEU A O 1
ATOM 2317 N N . ALA A 1 283 ? -42.111 15.957 22.123 1.00 83.19 283 ALA A N 1
ATOM 2318 C CA . ALA A 1 283 ? -41.694 15.950 23.523 1.00 83.19 283 ALA A CA 1
ATOM 2319 C C . ALA A 1 283 ? -42.084 14.647 24.244 1.00 83.19 283 ALA A C 1
ATOM 2321 O O . ALA A 1 283 ? -41.281 14.070 24.981 1.00 83.19 283 ALA A O 1
ATOM 2322 N N . ASN A 1 284 ? -43.292 14.140 23.980 1.00 82.25 284 ASN A N 1
ATOM 2323 C CA . ASN A 1 284 ? -43.770 12.872 24.530 1.00 82.25 284 ASN A CA 1
ATOM 2324 C C . ASN A 1 284 ? -42.980 11.664 24.012 1.00 82.25 284 ASN A C 1
ATOM 2326 O O . ASN A 1 284 ? -42.648 10.763 24.786 1.00 82.25 284 ASN A O 1
ATOM 2330 N N . LEU A 1 285 ? -42.673 11.625 22.713 1.00 81.50 285 LEU A N 1
ATOM 2331 C CA . LEU A 1 285 ? -41.900 10.532 22.122 1.00 81.50 285 LEU A CA 1
ATOM 2332 C C . LEU A 1 285 ? -40.455 10.525 22.613 1.00 81.50 285 LEU A C 1
ATOM 2334 O O . LEU A 1 285 ? -39.940 9.456 22.940 1.00 81.50 285 LEU A O 1
ATOM 2338 N N . ILE A 1 286 ? -39.837 11.701 22.736 1.00 81.50 286 ILE A N 1
ATOM 2339 C CA . ILE A 1 286 ? -38.502 11.856 23.323 1.00 81.50 286 ILE A CA 1
ATOM 2340 C C . ILE A 1 286 ? -38.495 11.309 24.755 1.00 81.50 286 ILE A C 1
ATOM 2342 O O . ILE A 1 286 ? -37.661 10.464 25.065 1.00 81.50 286 ILE A O 1
ATOM 2346 N N . TYR A 1 287 ? -39.462 11.703 25.593 1.00 83.75 287 TYR A N 1
ATOM 2347 C CA . TYR A 1 287 ? -39.573 11.215 26.973 1.00 83.75 287 TYR A CA 1
ATOM 2348 C C . TYR A 1 287 ? -39.748 9.690 27.059 1.00 83.75 287 TYR A C 1
ATOM 2350 O O . TYR A 1 287 ? -39.105 9.016 27.862 1.00 83.75 287 TYR A O 1
ATOM 2358 N N . ASN A 1 288 ? -40.616 9.116 26.226 1.00 81.19 288 ASN A N 1
ATOM 2359 C CA . ASN A 1 288 ? -40.858 7.674 26.254 1.00 81.19 288 ASN A CA 1
ATOM 2360 C C . ASN A 1 288 ? -39.636 6.880 25.770 1.00 81.19 288 ASN A C 1
ATOM 2362 O O . ASN A 1 288 ? -39.353 5.815 26.314 1.00 81.19 288 ASN A O 1
ATOM 2366 N N . HIS A 1 289 ? -38.902 7.384 24.773 1.00 76.00 289 HIS A N 1
ATOM 2367 C CA . HIS A 1 289 ? -37.682 6.742 24.282 1.00 76.00 289 HIS A CA 1
ATOM 2368 C C . HIS A 1 289 ? -36.542 6.779 25.299 1.00 76.00 289 HIS A C 1
ATOM 2370 O O . HIS A 1 289 ? -35.800 5.803 25.395 1.00 76.00 289 HIS A O 1
ATOM 2376 N N . THR A 1 290 ? -36.419 7.858 26.073 1.00 73.31 290 THR A N 1
ATOM 2377 C CA . THR A 1 290 ? -35.388 7.965 27.111 1.00 73.31 290 THR A CA 1
ATOM 2378 C C . THR A 1 290 ? -35.700 7.087 28.319 1.00 73.31 290 THR A C 1
ATOM 2380 O O . THR A 1 290 ? -34.800 6.421 28.817 1.00 73.31 290 THR A O 1
ATOM 2383 N N . LYS A 1 291 ? -36.968 6.986 28.741 1.00 71.75 291 LYS A N 1
ATOM 2384 C CA . LYS A 1 291 ? -37.358 6.124 29.872 1.00 71.75 291 LYS A CA 1
ATOM 2385 C C . LYS A 1 291 ? -37.333 4.628 29.557 1.00 71.75 291 LYS A C 1
ATOM 2387 O O . LYS A 1 291 ? -36.925 3.828 30.386 1.00 71.75 291 LYS A O 1
ATOM 2392 N N . LYS A 1 292 ? -37.743 4.225 28.351 1.00 54.12 292 LYS A N 1
ATOM 2393 C CA . LYS A 1 292 ? -37.808 2.802 27.962 1.00 54.12 292 LYS A CA 1
ATOM 2394 C C . LYS A 1 292 ? -36.424 2.140 27.849 1.00 54.12 292 LYS A C 1
ATOM 2396 O O . LYS A 1 292 ? -36.351 0.917 27.815 1.00 54.12 292 LYS A O 1
ATOM 2401 N N . GLN A 1 293 ? -35.351 2.932 27.784 1.00 50.38 293 GLN A N 1
ATOM 2402 C CA . GLN A 1 293 ? -33.966 2.455 27.834 1.00 50.38 293 GLN A CA 1
ATOM 2403 C C . GLN A 1 293 ? -33.413 2.303 29.261 1.00 50.38 293 GLN A C 1
ATOM 2405 O O . GLN A 1 293 ? -32.376 1.673 29.413 1.00 50.38 293 GLN A O 1
ATOM 2410 N N . GLU A 1 294 ? -34.070 2.849 30.290 1.00 46.69 294 GLU A N 1
ATOM 2411 C CA . GLU A 1 294 ? -33.662 2.660 31.694 1.00 46.69 294 GLU A CA 1
ATOM 2412 C C . GLU A 1 294 ? -34.162 1.325 32.278 1.00 46.69 294 GLU A C 1
ATOM 2414 O O . GLU A 1 294 ? -33.565 0.809 33.219 1.00 46.69 294 GLU A O 1
ATOM 2419 N N . ASP A 1 295 ? -35.228 0.752 31.706 1.00 43.53 295 ASP A N 1
ATOM 2420 C CA . ASP A 1 295 ? -35.865 -0.492 32.169 1.00 43.53 295 ASP A CA 1
ATOM 2421 C C . ASP A 1 295 ? -35.332 -1.770 31.460 1.00 43.53 295 ASP A C 1
ATOM 2423 O O . ASP A 1 295 ? -35.930 -2.844 31.588 1.00 43.53 295 ASP A O 1
ATOM 2427 N N . GLN A 1 296 ? -34.233 -1.675 30.693 1.00 34.56 296 GLN A N 1
ATOM 2428 C CA . GLN A 1 296 ? -33.549 -2.790 30.001 1.00 34.56 296 GLN A CA 1
ATOM 2429 C C . GLN A 1 296 ? -32.070 -2.866 30.379 1.00 34.56 296 GLN A C 1
ATOM 2431 O O . GLN A 1 296 ? -31.577 -4.007 30.536 1.00 34.56 296 GLN A O 1
#

Solvent-accessible surface area (backbone atoms only — not comparable to full-atom values): 17124 Å² total; per-residue (Å²): 138,81,63,81,61,71,90,78,52,54,81,92,46,59,60,76,39,33,79,84,67,45,45,65,40,54,52,49,46,51,53,53,39,51,52,44,29,56,55,34,41,47,55,28,52,49,48,62,74,37,48,68,64,51,51,51,52,50,51,55,54,42,71,72,42,98,76,58,79,85,81,75,58,61,69,63,51,49,55,48,49,31,51,50,42,37,53,67,48,24,44,61,39,49,51,28,45,54,38,36,55,56,14,47,56,53,10,64,75,62,65,40,46,57,48,46,36,65,65,23,56,46,48,47,45,52,51,13,52,52,23,49,52,50,50,51,49,62,74,67,53,90,77,76,77,79,81,41,74,74,53,49,57,46,49,53,49,49,50,52,44,30,52,52,32,36,50,38,33,74,41,35,53,47,45,46,50,48,54,28,48,52,41,46,52,52,47,50,53,53,54,51,51,53,50,51,51,52,50,53,50,39,62,72,68,69,44,68,90,71,37,86,77,52,73,82,52,69,81,78,57,81,86,73,85,89,85,81,91,80,89,84,90,88,86,88,84,89,87,85,89,73,90,72,49,76,66,52,57,52,37,50,60,49,55,71,48,57,69,71,58,54,47,55,51,28,59,75,69,67,44,81,70,50,91,79,48,53,69,67,57,47,27,49,50,49,52,52,60,60,54,64,61,74,83,110

Foldseek 3Di:
DQAQDPVPAPLVQNLVCCVPGNVVLLVLLLVLLVVQLVLLLVLLVLLVVPVPVVLVVVVVVLVPDPDRDDPDPSVVVSVVCSVVSCCVRNVLSVVLNVLSVVQVVVCVVVSFNLSGDPSSLVSLLVVLVVLVVVVVCVVPPPDPPPVDPSSVSVVVSSVVSSVSSPCCNPRRSVNSVVRNVSRVVSVVVVVVVVVVVVQVVCVVVVPCVVHPVVVVCPPPPPPDDDDDDDDDDDDDDDDDDDPADPLRVQLVVQLPDDLVVLLVLCVVLVPPPSVVDDSSVSSNVSVVSVVVVVVD

Radius of gyration: 32.56 Å; Cα contacts (8 Å, |Δi|>4): 196; chains: 1; bounding box: 83×65×76 Å